Protein AF-A0A7W1TMS0-F1 (afdb_monomer_lite)

Sequence (190 aa):
MLETNDKQYAQTIMRELGETEHNVQGQLYRSIEVLGLEVVQAVLAETRETEANGGLLRKDGERRTLGGVFFALLKTHTTREQYKRIFWPAPRKPAPAASDAPPPQPVAPPPSDQAQQIAGVILEKLKISAKKQVTVAREVERAGIAAALAALRATQKVEQQGGRMDAEGTRIKPLELWRTALDVASKAEA

Secondary structure (DSSP, 8-state):
---HHHHHHHHHHHHHHT---HHHHHHHHHHHHHH-HHHHHHHHHHHHHHHHTT--B-TTSPBPPHHHHHHHHHHHT--HHHHHHHHSPPP-PPPPPSS-PPS----PPPPPHHHHHHHHHHHHHTT--GGGHHHHHHHHHHH-HHHHHHHHHHHHHHHHTT--B-TTSPBPPHHHHHHHHHHHHHHH--

pLDDT: mean 82.56, std 12.45, range [39.59, 94.94]

Radius of gyration: 27.26 Å; chains: 1; bounding box: 55×40×67 Å

Foldseek 3Di:
DDDPVLLVVLVVLCVVLVHPDPLLSQLSSLLCVLVNPVVLVVLLVVLVVCVVVVADADPVRHGDRSSRRSVVSSVVVDDPVSCCSRNPPDPPPPDPDPDDPDDPDPPPPQQDPVLLVLLVVLCVLLVHDPVCSSVSSVLCSVLDVVLLVQLSVVLVVCVVVVADADPVRHGDRSVVSSSVSSVVSSVVVD

Structure (mmCIF, N/CA/C/O backbone):
data_AF-A0A7W1TMS0-F1
#
_entry.id   AF-A0A7W1TMS0-F1
#
loop_
_atom_site.group_PDB
_atom_site.id
_atom_site.type_symbol
_atom_site.label_atom_id
_atom_site.label_alt_id
_atom_site.label_comp_id
_atom_site.label_asym_id
_atom_site.label_entity_id
_atom_site.label_seq_id
_atom_site.pdbx_PDB_ins_code
_atom_site.Cartn_x
_atom_site.Cartn_y
_atom_site.Cartn_z
_atom_site.occupancy
_atom_site.B_iso_or_equiv
_atom_site.auth_seq_id
_atom_site.auth_comp_id
_atom_site.auth_asym_id
_atom_site.auth_atom_id
_atom_site.pdbx_PDB_model_num
ATOM 1 N N . MET A 1 1 ? 4.317 -11.603 15.035 1.00 46.72 1 MET A N 1
ATOM 2 C CA . MET A 1 1 ? 3.139 -12.485 15.178 1.00 46.72 1 MET A CA 1
ATOM 3 C C . MET A 1 1 ? 2.455 -12.058 16.458 1.00 46.72 1 MET A C 1
ATOM 5 O O . MET A 1 1 ? 3.169 -11.929 17.436 1.00 46.72 1 MET A O 1
ATOM 9 N N . LEU A 1 2 ? 1.147 -11.788 16.439 1.00 55.88 2 LEU A N 1
ATOM 10 C CA . LEU A 1 2 ? 0.384 -11.589 17.678 1.00 55.88 2 LEU A CA 1
ATOM 11 C C . LEU A 1 2 ? 0.427 -12.886 18.485 1.00 55.88 2 LEU A C 1
ATOM 13 O O . LEU A 1 2 ? 0.228 -13.961 17.899 1.00 55.88 2 LEU A O 1
ATOM 17 N N . GLU A 1 3 ? 0.693 -12.788 19.780 1.00 69.94 3 GLU A N 1
ATOM 18 C CA . GLU A 1 3 ? 0.683 -13.945 20.666 1.00 69.94 3 GLU A CA 1
ATOM 19 C C . GLU A 1 3 ? -0.744 -14.511 20.740 1.00 69.94 3 GLU A C 1
ATOM 21 O O . GLU A 1 3 ? -1.735 -13.813 20.503 1.00 69.94 3 GLU A O 1
ATOM 26 N N . THR A 1 4 ? -0.887 -15.809 21.017 1.00 67.50 4 THR A N 1
ATOM 27 C CA . THR A 1 4 ? -2.209 -16.465 21.090 1.00 67.50 4 THR A CA 1
ATOM 28 C C . THR A 1 4 ? -3.143 -15.751 22.076 1.00 67.50 4 THR A C 1
ATOM 30 O O . THR A 1 4 ? -4.347 -15.659 21.829 1.00 67.50 4 THR A O 1
ATOM 33 N N . ASN A 1 5 ? -2.568 -15.168 23.130 1.00 77.31 5 ASN A N 1
ATOM 34 C CA . ASN A 1 5 ? -3.273 -14.393 24.143 1.00 77.31 5 ASN A CA 1
ATOM 35 C C . ASN A 1 5 ? -3.871 -13.089 23.574 1.00 77.31 5 ASN A C 1
ATOM 37 O O . ASN A 1 5 ? -5.037 -12.783 23.818 1.00 77.31 5 ASN A O 1
ATOM 41 N N . ASP A 1 6 ? -3.135 -12.375 22.715 1.00 79.12 6 ASP A N 1
ATOM 42 C CA . ASP A 1 6 ? -3.591 -11.126 22.086 1.00 79.12 6 ASP A CA 1
ATOM 43 C C . ASP A 1 6 ? -4.805 -11.349 21.186 1.00 79.12 6 ASP A C 1
ATOM 45 O O . ASP A 1 6 ? -5.724 -10.529 21.126 1.00 79.12 6 ASP A O 1
ATOM 49 N N . LYS A 1 7 ? -4.830 -12.485 20.479 1.00 75.50 7 LYS A N 1
ATOM 50 C CA . LYS A 1 7 ? -5.953 -12.845 19.608 1.00 75.50 7 LYS A CA 1
ATOM 51 C C . LYS A 1 7 ? -7.213 -13.161 20.405 1.00 75.50 7 LYS A C 1
ATOM 53 O O . LYS A 1 7 ? -8.298 -12.741 20.009 1.00 75.50 7 LYS A O 1
ATOM 58 N N . GLN A 1 8 ? -7.076 -13.884 21.516 1.00 79.62 8 GLN A N 1
ATOM 59 C CA . GLN A 1 8 ? -8.197 -14.165 22.415 1.00 79.62 8 GLN A CA 1
ATOM 60 C C . GLN A 1 8 ? -8.724 -12.878 23.058 1.00 79.62 8 GLN A C 1
ATOM 62 O O . GLN A 1 8 ? -9.937 -12.674 23.117 1.00 79.62 8 GLN A O 1
ATOM 67 N N . TYR A 1 9 ? -7.829 -11.970 23.454 1.00 82.56 9 TYR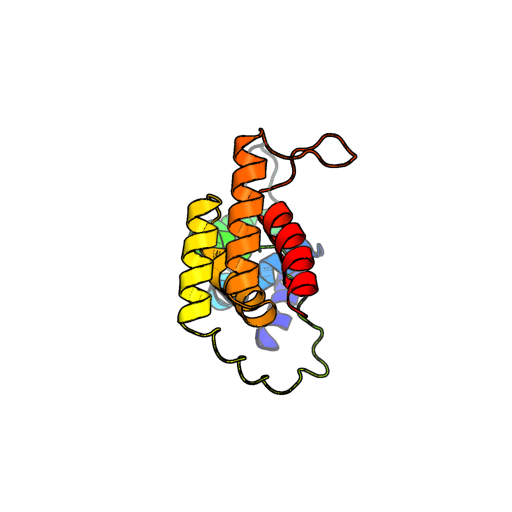 A N 1
ATOM 68 C CA . TYR A 1 9 ? -8.213 -10.658 23.967 1.00 82.56 9 TYR A CA 1
ATOM 69 C C . TYR A 1 9 ? -8.950 -9.823 22.925 1.00 82.56 9 TYR A C 1
ATOM 71 O O . TYR A 1 9 ? -10.029 -9.316 23.220 1.00 82.56 9 TYR A O 1
ATOM 79 N N . ALA A 1 10 ? -8.439 -9.744 21.695 1.00 82.25 10 ALA A N 1
ATOM 80 C CA . ALA A 1 10 ? -9.113 -9.039 20.610 1.00 82.25 10 ALA A CA 1
ATOM 81 C C . ALA A 1 10 ? -10.557 -9.535 20.430 1.00 82.25 10 ALA A C 1
ATOM 83 O O . ALA A 1 10 ? -11.481 -8.731 20.393 1.00 82.25 10 ALA A O 1
ATOM 84 N N . GLN A 1 11 ? -10.782 -10.852 20.410 1.00 83.12 11 GLN A N 1
ATOM 85 C CA . GLN A 1 11 ? -12.130 -11.422 20.296 1.00 83.12 11 GLN A CA 1
ATOM 86 C C . GLN A 1 11 ? -13.052 -11.052 21.467 1.00 83.12 11 GLN A C 1
ATOM 88 O O . GLN A 1 11 ? -14.256 -10.875 21.278 1.00 83.12 11 GLN A O 1
ATOM 93 N N . THR A 1 12 ? -12.515 -10.937 22.681 1.00 85.69 12 THR A N 1
ATOM 94 C CA . THR A 1 12 ? -13.281 -10.483 23.849 1.00 85.69 12 THR A CA 1
ATOM 95 C C . THR A 1 12 ? -13.682 -9.019 23.711 1.00 85.69 12 THR A C 1
ATOM 97 O O . THR A 1 12 ? -14.863 -8.710 23.849 1.00 85.69 12 THR A O 1
ATOM 100 N N . ILE A 1 13 ? -12.742 -8.150 23.334 1.00 85.44 13 ILE A N 1
ATOM 101 C CA . ILE A 1 13 ? -13.009 -6.724 23.102 1.00 85.44 13 ILE A CA 1
ATOM 102 C C . ILE A 1 13 ? -14.067 -6.550 22.007 1.00 85.44 13 ILE A C 1
ATOM 104 O O . ILE A 1 13 ? -14.983 -5.754 22.147 1.00 85.44 13 ILE A O 1
ATOM 108 N N . MET A 1 14 ? -14.006 -7.331 20.931 1.00 85.25 14 MET A N 1
ATOM 109 C CA . MET A 1 14 ? -14.989 -7.232 19.849 1.00 85.25 14 MET A CA 1
ATOM 110 C C . MET A 1 14 ? -16.402 -7.617 20.252 1.00 85.25 14 MET A C 1
ATOM 112 O O . MET A 1 14 ? -17.351 -6.938 19.865 1.00 85.25 14 MET A O 1
ATOM 116 N N . ARG A 1 15 ? -16.538 -8.689 21.039 1.00 85.00 15 ARG A N 1
ATOM 117 C CA . ARG A 1 15 ? -17.835 -9.080 21.599 1.00 85.00 15 ARG A CA 1
ATOM 118 C C . ARG A 1 15 ? -18.402 -7.982 22.483 1.00 85.00 15 ARG A C 1
ATOM 120 O O . ARG A 1 15 ? -19.597 -7.728 22.428 1.00 85.00 15 ARG A O 1
ATOM 127 N N . GLU A 1 16 ? -17.545 -7.324 23.252 1.00 84.38 16 GLU A N 1
ATOM 128 C CA . GLU A 1 16 ? -17.944 -6.220 24.114 1.00 84.38 16 GLU A CA 1
ATOM 129 C C . GLU A 1 16 ? -18.372 -4.980 23.324 1.00 84.38 16 GLU A C 1
ATOM 131 O O . GLU A 1 16 ? -19.406 -4.396 23.626 1.00 84.38 16 GLU A O 1
ATOM 136 N N . LEU A 1 17 ? -17.633 -4.619 22.272 1.00 83.50 17 LEU A N 1
ATOM 137 C CA . LEU A 1 17 ? -17.990 -3.506 21.390 1.00 83.50 17 LEU A CA 1
ATOM 138 C C . LEU A 1 17 ? -19.249 -3.791 20.546 1.00 83.50 17 LEU A C 1
ATOM 140 O O . LEU A 1 17 ? -19.791 -2.864 19.947 1.00 83.50 17 LEU A O 1
ATOM 144 N N . GLY A 1 18 ? -19.712 -5.047 20.492 1.00 80.75 18 GLY A N 1
ATOM 145 C CA . GLY A 1 18 ? -20.824 -5.485 19.643 1.00 80.75 18 GLY A CA 1
ATOM 146 C C . GLY A 1 18 ? -20.478 -5.501 18.151 1.00 80.75 18 GLY A C 1
ATOM 147 O O . GLY A 1 18 ? -21.369 -5.518 17.308 1.00 80.75 18 GLY A O 1
ATOM 148 N N . GLU A 1 19 ? -19.188 -5.478 17.815 1.00 77.12 19 GLU A N 1
ATOM 149 C CA . GLU A 1 19 ? -18.706 -5.304 16.448 1.00 77.12 19 GLU A CA 1
ATOM 150 C C . GLU A 1 19 ? -18.339 -6.661 15.838 1.00 77.12 19 GLU A C 1
ATOM 152 O O . GLU A 1 19 ? -17.402 -7.329 16.279 1.00 77.12 19 GLU A O 1
ATOM 157 N N . THR A 1 20 ? -19.054 -7.073 14.790 1.00 69.38 20 THR A N 1
ATOM 158 C CA . THR A 1 20 ? -18.802 -8.341 14.073 1.00 69.38 20 THR A CA 1
ATOM 159 C C . THR A 1 20 ? -18.215 -8.144 12.677 1.00 69.38 20 THR A C 1
ATOM 161 O O . THR A 1 20 ? -17.806 -9.109 12.032 1.00 69.38 20 THR A O 1
ATOM 164 N N . GLU A 1 21 ? -18.147 -6.900 12.207 1.00 74.25 21 GLU A N 1
ATOM 165 C CA . GLU A 1 21 ? -17.681 -6.548 10.869 1.00 74.25 21 GLU A CA 1
ATOM 166 C C . GLU A 1 21 ? -16.202 -6.922 10.658 1.00 74.25 21 GLU A C 1
ATOM 168 O O . GLU A 1 21 ? -15.316 -6.519 11.419 1.00 74.25 21 GLU A O 1
ATOM 173 N N . HIS A 1 22 ? -15.896 -7.629 9.563 1.00 71.00 22 HIS A N 1
ATOM 174 C CA . HIS A 1 22 ? -14.528 -8.058 9.215 1.00 71.00 22 HIS A CA 1
ATOM 175 C C . HIS A 1 22 ? -13.526 -6.892 9.144 1.00 71.00 22 HIS A C 1
ATOM 177 O O . HIS A 1 22 ? -12.355 -7.020 9.514 1.00 71.00 22 HIS A O 1
ATOM 183 N N . ASN A 1 23 ? -13.982 -5.725 8.687 1.00 71.44 23 ASN A N 1
ATOM 184 C CA . ASN A 1 23 ? -13.146 -4.530 8.606 1.00 71.44 23 ASN A CA 1
ATOM 185 C C . ASN A 1 23 ? -12.753 -4.012 9.996 1.00 71.44 23 ASN A C 1
ATOM 187 O O . ASN A 1 23 ? -11.610 -3.589 10.191 1.00 71.44 23 ASN A O 1
ATOM 191 N N . VAL A 1 24 ? -13.672 -4.096 10.959 1.00 79.69 24 VAL A N 1
ATOM 192 C CA . VAL A 1 24 ? -13.463 -3.688 12.353 1.00 79.69 24 VAL A CA 1
ATOM 193 C C . VAL A 1 24 ? -12.534 -4.671 13.066 1.00 79.69 24 VAL A C 1
ATOM 195 O O . VAL A 1 24 ? -11.603 -4.240 13.748 1.00 79.69 24 VAL A O 1
ATOM 198 N N . GLN A 1 25 ? -12.682 -5.975 12.799 1.00 81.94 25 GLN A N 1
ATOM 199 C CA . GLN A 1 25 ? -11.754 -7.015 13.271 1.00 81.94 25 GLN A CA 1
ATOM 200 C C . GLN A 1 25 ? -10.316 -6.687 12.877 1.00 81.94 25 GLN A C 1
ATOM 202 O O . GLN A 1 25 ? -9.411 -6.633 13.711 1.00 81.94 25 GLN A O 1
ATOM 207 N N . GLY A 1 26 ? -10.106 -6.411 11.588 1.00 83.19 26 GLY A N 1
ATOM 208 C CA . GLY A 1 26 ? -8.790 -6.066 11.071 1.00 83.19 26 GLY A CA 1
ATOM 209 C C . GLY A 1 26 ? -8.210 -4.805 11.713 1.00 83.19 26 GLY A C 1
ATOM 210 O O . GLY A 1 26 ? -7.003 -4.756 11.947 1.00 83.19 26 GLY A O 1
ATOM 211 N N . GLN A 1 27 ? -9.037 -3.792 11.988 1.00 87.31 27 GLN A N 1
ATOM 212 C CA . GLN A 1 27 ? -8.590 -2.574 12.665 1.00 87.31 27 GLN A CA 1
ATOM 213 C C . GLN A 1 27 ? -8.126 -2.877 14.085 1.00 87.31 27 GLN A C 1
ATOM 215 O O . GLN A 1 27 ? -7.007 -2.509 14.414 1.00 87.31 27 GLN A O 1
ATOM 220 N N . LEU A 1 28 ? -8.907 -3.615 14.877 1.00 87.75 28 LEU A N 1
ATOM 221 C CA . LEU A 1 28 ? -8.546 -3.942 16.256 1.00 87.75 28 LEU A CA 1
ATOM 222 C C . LEU A 1 28 ? -7.243 -4.747 16.357 1.00 87.75 28 LEU A C 1
ATOM 224 O O . LEU A 1 28 ? -6.379 -4.408 17.164 1.00 87.75 28 LEU A O 1
ATOM 228 N N . TYR A 1 29 ? -7.053 -5.760 15.507 1.00 87.69 29 TYR A N 1
ATOM 229 C CA . TYR A 1 29 ? -5.792 -6.511 15.483 1.00 87.69 29 TYR A CA 1
ATOM 230 C C . TYR A 1 29 ? -4.593 -5.612 15.171 1.00 87.69 29 TYR A C 1
ATOM 232 O O . TYR A 1 29 ? -3.548 -5.735 15.806 1.00 87.69 29 TYR A O 1
ATOM 240 N N . ARG A 1 30 ? -4.742 -4.680 14.220 1.00 88.75 30 ARG A N 1
ATOM 241 C CA . ARG A 1 30 ? -3.685 -3.710 13.905 1.00 88.75 30 ARG A CA 1
ATOM 242 C C . ARG A 1 30 ? -3.469 -2.719 15.040 1.00 88.75 30 ARG A C 1
ATOM 244 O O . ARG A 1 30 ? -2.333 -2.324 15.260 1.00 88.75 30 ARG A O 1
ATOM 251 N N . SER A 1 31 ? -4.515 -2.336 15.767 1.00 87.69 31 SER A N 1
ATOM 252 C CA . SER A 1 31 ? -4.390 -1.489 16.953 1.00 87.69 31 SER A CA 1
ATOM 253 C C . SER A 1 31 ? -3.526 -2.157 18.016 1.00 87.69 31 SER A C 1
ATOM 255 O O . SER A 1 31 ? -2.595 -1.528 18.502 1.00 87.69 31 SER A O 1
ATOM 257 N N . ILE A 1 32 ? -3.771 -3.439 18.311 1.00 89.38 32 ILE A N 1
ATOM 258 C CA . ILE A 1 32 ? -2.965 -4.207 19.273 1.00 89.38 32 ILE A CA 1
ATOM 259 C C . ILE A 1 32 ? -1.525 -4.360 18.766 1.00 89.38 32 ILE A C 1
ATOM 261 O O . ILE A 1 32 ? -0.587 -4.151 19.523 1.00 89.38 32 ILE A O 1
ATOM 265 N N . GLU A 1 33 ? -1.329 -4.645 17.475 1.00 86.56 33 GLU A N 1
ATOM 266 C CA . GLU A 1 33 ? 0.011 -4.781 16.883 1.00 86.56 33 GLU A CA 1
ATOM 267 C C . GLU A 1 33 ? 0.819 -3.468 16.906 1.00 86.56 33 GLU A C 1
ATOM 269 O O . GLU A 1 33 ? 2.038 -3.490 17.052 1.00 86.56 33 GLU A O 1
ATOM 274 N N . VAL A 1 34 ? 0.159 -2.321 16.718 1.00 87.31 34 VAL A N 1
ATOM 275 C CA . VAL A 1 34 ? 0.821 -1.016 16.554 1.00 87.31 34 VAL A CA 1
ATOM 276 C C . VAL A 1 34 ? 0.972 -0.259 17.873 1.00 87.31 34 VAL A C 1
A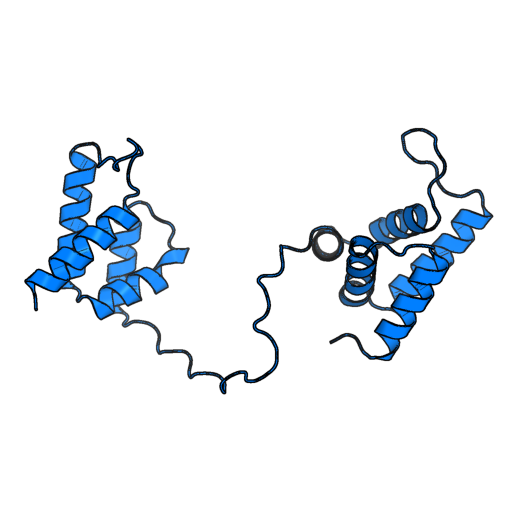TOM 278 O O . VAL A 1 34 ? 1.954 0.464 18.036 1.00 87.31 34 VAL A O 1
ATOM 281 N N . LEU A 1 35 ? -0.002 -0.375 18.777 1.00 86.94 35 LEU A N 1
ATOM 282 C CA . LEU A 1 35 ? -0.048 0.363 20.044 1.00 86.94 35 LEU A CA 1
ATOM 283 C C . LEU A 1 35 ? 0.269 -0.517 21.256 1.00 86.94 35 LEU A C 1
ATOM 285 O O . LEU A 1 35 ? 0.595 0.012 22.313 1.00 86.94 35 LEU A O 1
ATOM 289 N N . GLY A 1 36 ? 0.185 -1.839 21.108 1.00 87.56 36 GLY A N 1
ATOM 290 C CA . GLY A 1 36 ? 0.278 -2.784 22.214 1.00 87.56 36 GLY A CA 1
ATOM 291 C C . GLY A 1 36 ? -1.071 -3.039 22.888 1.00 87.56 36 GLY A C 1
ATOM 292 O O . GLY A 1 36 ? -2.008 -2.238 22.814 1.00 87.56 36 GLY A O 1
ATOM 293 N N . LEU A 1 37 ? -1.168 -4.188 23.557 1.00 86.69 37 LEU A N 1
ATOM 294 C CA . LEU A 1 37 ? -2.385 -4.620 24.243 1.00 86.69 37 LEU A CA 1
ATOM 295 C C . LEU A 1 37 ? -2.756 -3.689 25.408 1.00 86.69 37 LEU A C 1
ATOM 297 O O . LEU A 1 37 ? -3.932 -3.388 25.585 1.00 86.69 37 LEU A O 1
ATOM 301 N N . GLU A 1 38 ? -1.770 -3.197 26.158 1.00 83.62 38 GLU A N 1
ATOM 302 C CA . GLU A 1 38 ? -1.983 -2.331 27.326 1.00 83.62 38 GLU A CA 1
ATOM 303 C C . GLU A 1 38 ? -2.697 -1.027 26.951 1.00 83.62 38 GLU A C 1
ATOM 305 O O . GLU A 1 38 ? -3.691 -0.656 27.574 1.00 83.62 38 GLU A O 1
ATOM 310 N N . VAL A 1 39 ? -2.257 -0.371 25.870 1.00 87.88 39 VAL A N 1
ATOM 311 C CA . VAL A 1 39 ? -2.894 0.855 25.362 1.00 87.88 39 VAL A CA 1
ATOM 312 C C . VAL A 1 39 ? -4.317 0.563 24.897 1.00 87.88 39 VAL A C 1
ATOM 314 O O . VAL A 1 39 ? -5.242 1.309 25.204 1.00 87.88 39 VAL A O 1
ATOM 317 N N . VAL A 1 40 ? -4.522 -0.547 24.186 1.00 89.06 40 VAL A N 1
ATOM 318 C CA . VAL A 1 40 ? -5.852 -0.944 23.709 1.00 89.06 40 VAL A CA 1
ATOM 319 C C . VAL A 1 40 ? -6.810 -1.229 24.874 1.00 89.06 40 VAL A C 1
ATOM 321 O O . VAL A 1 40 ? -7.978 -0.845 24.806 1.00 89.06 40 VAL A O 1
ATOM 324 N N . GLN A 1 41 ? -6.332 -1.847 25.955 1.00 88.19 41 GLN A N 1
ATOM 325 C CA . GLN A 1 41 ? -7.119 -2.069 27.170 1.00 88.19 41 GLN A CA 1
ATOM 326 C C . GLN A 1 41 ? -7.432 -0.762 27.907 1.00 88.19 41 GLN A C 1
ATOM 328 O O . GLN A 1 41 ? -8.570 -0.573 28.337 1.00 88.19 41 GLN A O 1
ATOM 333 N N . ALA A 1 42 ? -6.465 0.153 28.012 1.00 88.62 42 ALA A N 1
ATOM 334 C CA . ALA A 1 42 ? -6.680 1.468 28.613 1.00 88.62 42 ALA A CA 1
ATOM 335 C C . ALA A 1 42 ? -7.755 2.261 27.853 1.00 88.62 42 ALA A C 1
ATOM 337 O O . ALA A 1 42 ? -8.681 2.791 28.463 1.00 88.62 42 ALA A O 1
ATOM 338 N N . VAL A 1 43 ? -7.701 2.251 26.518 1.00 91.88 43 VAL A N 1
ATOM 339 C CA . VAL A 1 43 ? -8.719 2.890 25.670 1.00 91.88 43 VAL A CA 1
ATOM 340 C C . VAL A 1 43 ? -10.088 2.231 25.842 1.00 91.88 43 VAL A C 1
ATOM 342 O O . VAL A 1 43 ? -11.106 2.921 25.834 1.00 91.88 43 VAL A O 1
ATOM 345 N N . LEU A 1 44 ? -10.155 0.909 26.031 1.00 90.06 44 LEU A N 1
ATOM 346 C CA . LEU A 1 44 ? -11.420 0.230 26.320 1.00 90.06 44 LEU A CA 1
ATOM 347 C C . LEU A 1 44 ? -11.995 0.643 27.684 1.00 90.06 44 LEU A C 1
ATOM 349 O O . LEU A 1 44 ? -13.199 0.869 27.791 1.00 90.06 44 LEU A O 1
ATOM 353 N N . ALA A 1 45 ? -11.157 0.791 28.710 1.00 88.50 45 ALA A N 1
ATOM 354 C CA . ALA A 1 45 ? -11.591 1.304 30.008 1.00 88.50 45 ALA A CA 1
ATOM 355 C C . ALA A 1 45 ? -12.124 2.746 29.895 1.00 88.50 45 ALA A C 1
ATOM 357 O O . ALA A 1 45 ? -13.226 3.029 30.365 1.00 88.50 45 ALA A O 1
ATOM 358 N N . GLU A 1 46 ? -11.409 3.619 29.180 1.00 88.88 46 GLU A N 1
ATOM 359 C CA . GLU A 1 46 ? -11.830 5.000 28.889 1.00 88.88 46 GLU A CA 1
ATOM 360 C C . GLU A 1 46 ? -13.147 5.045 28.091 1.00 88.88 46 GLU A C 1
ATOM 362 O O . GLU A 1 46 ? -14.019 5.880 28.334 1.00 88.88 46 GLU A O 1
ATOM 367 N N . THR A 1 47 ? -13.338 4.095 27.171 1.00 88.75 47 THR A N 1
ATOM 368 C CA . THR A 1 47 ? -14.580 3.931 26.399 1.00 88.75 47 THR A CA 1
ATOM 369 C C . THR A 1 47 ? -15.764 3.638 27.319 1.00 88.75 47 THR A C 1
ATOM 371 O O . THR A 1 47 ? -16.812 4.268 27.177 1.00 88.75 47 THR A O 1
ATOM 374 N N . ARG A 1 48 ? -15.606 2.713 28.277 1.00 88.06 48 ARG A N 1
ATOM 375 C CA . ARG A 1 48 ? -16.659 2.368 29.250 1.00 88.06 48 ARG A CA 1
ATOM 376 C C . ARG A 1 48 ? -17.034 3.565 30.118 1.00 88.06 48 ARG A C 1
ATOM 378 O O . ARG A 1 48 ? -18.217 3.813 30.326 1.00 88.06 48 ARG A O 1
ATOM 385 N N . GLU A 1 49 ? -16.038 4.309 30.593 1.00 88.62 49 GLU A N 1
ATOM 386 C CA . GLU A 1 49 ? -16.255 5.514 31.396 1.00 88.62 49 GLU A CA 1
ATOM 387 C C . GLU A 1 49 ? -16.970 6.606 30.587 1.00 88.62 49 GLU A C 1
ATOM 389 O O . GLU A 1 49 ? -17.946 7.196 31.049 1.00 88.62 49 GLU A O 1
ATOM 394 N N . THR A 1 50 ? -16.551 6.823 29.340 1.00 86.69 50 THR A N 1
ATOM 395 C CA . THR A 1 50 ? -17.183 7.793 28.436 1.00 86.69 50 THR A CA 1
ATOM 396 C C . THR A 1 50 ? -18.642 7.436 28.159 1.00 86.69 50 THR A C 1
ATOM 398 O O . THR A 1 50 ? -19.508 8.308 28.193 1.00 86.69 50 THR A O 1
ATOM 401 N N . GLU A 1 51 ? -18.946 6.159 27.919 1.00 86.44 51 GLU A N 1
ATOM 402 C CA . GLU A 1 51 ? -20.325 5.704 27.721 1.00 86.44 51 GLU A CA 1
ATOM 403 C C . GLU A 1 51 ? -21.180 5.835 28.984 1.00 86.44 51 GLU A C 1
ATOM 405 O O . GLU A 1 51 ? -22.324 6.284 28.884 1.00 86.44 51 GLU A O 1
ATOM 410 N N . ALA A 1 52 ? -20.626 5.523 30.162 1.00 86.06 52 ALA A N 1
ATOM 411 C CA . ALA A 1 52 ? -21.304 5.723 31.443 1.00 86.06 52 ALA A CA 1
ATOM 412 C C . ALA A 1 52 ? -21.635 7.205 31.703 1.00 86.06 52 ALA A C 1
ATOM 414 O O . ALA A 1 52 ? -22.685 7.514 32.263 1.00 86.06 52 ALA A O 1
ATOM 415 N N . ASN A 1 53 ? -20.790 8.119 31.220 1.00 84.19 53 ASN A N 1
ATOM 416 C CA . ASN A 1 53 ? -20.981 9.570 31.297 1.00 84.19 53 ASN A CA 1
ATOM 417 C C . ASN A 1 53 ? -21.875 10.149 30.180 1.00 84.19 53 ASN A C 1
ATOM 419 O O . ASN A 1 53 ? -21.894 11.360 29.963 1.00 84.19 53 ASN A O 1
ATOM 423 N N . GLY A 1 54 ? -22.631 9.310 29.465 1.00 79.00 54 GLY A N 1
ATOM 424 C CA . GLY A 1 54 ? -23.584 9.744 28.436 1.00 79.00 54 GLY A CA 1
ATOM 425 C C . GLY A 1 54 ? -23.100 9.570 26.994 1.00 79.00 54 GLY A C 1
ATOM 426 O O . GLY A 1 54 ? -23.889 9.749 26.064 1.00 79.00 54 GLY A O 1
ATOM 427 N N . GLY A 1 55 ? -21.871 9.094 26.782 1.00 81.81 55 GLY A N 1
ATOM 428 C CA . GLY A 1 55 ? -21.304 8.786 25.467 1.00 81.81 55 GLY A CA 1
ATOM 429 C C . GLY A 1 55 ? -20.847 10.013 24.674 1.00 81.81 55 GLY A C 1
ATOM 430 O O . GLY A 1 55 ? -20.862 11.144 25.153 1.00 81.81 55 GLY A O 1
ATOM 431 N N . LEU A 1 56 ? -20.432 9.790 23.425 1.00 80.50 56 LEU A N 1
ATOM 432 C CA . LEU A 1 56 ? -20.033 10.864 22.504 1.00 80.50 56 LEU A CA 1
ATOM 433 C C . LEU A 1 56 ? -21.068 11.067 21.404 1.00 80.50 56 LEU A C 1
ATOM 435 O O . LEU A 1 56 ? -21.572 10.111 20.818 1.00 80.50 56 LEU A O 1
ATOM 439 N N . LEU A 1 57 ? -21.296 12.325 21.041 1.00 82.06 57 LEU A N 1
ATOM 440 C CA . LEU A 1 57 ? -22.096 12.680 19.874 1.00 82.06 57 LEU A CA 1
ATOM 441 C C . LEU A 1 57 ? -21.258 12.603 18.588 1.00 82.06 57 LEU A C 1
ATOM 443 O O . LEU A 1 57 ? -20.048 12.860 18.546 1.00 82.06 57 LEU A O 1
ATOM 447 N N . ARG A 1 58 ? -21.914 12.218 17.501 1.00 77.69 58 ARG A N 1
ATOM 448 C CA . ARG A 1 58 ? -21.432 12.372 16.130 1.00 77.69 58 ARG A CA 1
ATOM 449 C C . ARG A 1 58 ? -21.688 13.812 15.672 1.00 77.69 58 ARG A C 1
ATOM 451 O O . ARG A 1 58 ? -22.407 14.577 16.306 1.00 77.69 58 ARG A O 1
ATOM 458 N N . LYS A 1 59 ? -21.066 14.204 14.555 1.00 75.06 59 LYS A N 1
ATOM 459 C CA . LYS A 1 59 ? -21.210 15.564 13.992 1.00 75.06 59 LYS A CA 1
ATOM 460 C C . LYS A 1 59 ? -22.633 15.874 13.517 1.00 75.06 59 LYS A C 1
ATOM 462 O O . LYS A 1 59 ? -22.987 17.037 13.403 1.00 75.06 59 LYS A O 1
ATOM 467 N N . ASP A 1 60 ? -23.397 14.833 13.214 1.00 75.50 60 ASP A N 1
ATOM 468 C CA . ASP A 1 60 ? -24.808 14.869 12.825 1.00 75.50 60 ASP A CA 1
ATOM 469 C C . ASP A 1 60 ? -25.756 14.990 14.041 1.00 75.50 60 ASP A C 1
ATOM 471 O O . ASP A 1 60 ? -26.961 15.125 13.857 1.00 75.50 60 ASP A O 1
ATOM 475 N N . GLY A 1 61 ? -25.223 14.992 15.271 1.00 75.69 61 GLY A N 1
ATOM 476 C CA . GLY A 1 61 ? -26.002 15.064 16.508 1.00 75.69 61 GLY A CA 1
ATOM 477 C C . GLY A 1 61 ? -26.510 13.711 17.012 1.00 75.69 61 GLY A C 1
ATOM 478 O O . GLY A 1 61 ? -27.140 13.664 18.065 1.00 75.69 61 GLY A O 1
ATOM 479 N N . GLU A 1 62 ? -26.225 12.608 16.317 1.00 77.94 62 GLU A N 1
ATOM 480 C CA . GLU A 1 62 ? -26.600 11.265 16.760 1.00 77.94 62 GLU A CA 1
ATOM 481 C C . GLU A 1 62 ? -25.576 10.705 17.763 1.00 77.94 62 GLU A C 1
ATOM 483 O O . GLU A 1 62 ? -24.383 11.021 17.718 1.00 77.94 62 GLU A O 1
ATOM 488 N N . ARG A 1 63 ? -26.012 9.849 18.692 1.00 78.62 63 ARG A N 1
ATOM 489 C CA . ARG A 1 63 ? -25.107 9.210 19.658 1.00 78.62 63 ARG A CA 1
ATOM 490 C C . ARG A 1 63 ? -24.208 8.196 18.945 1.00 78.62 63 ARG A C 1
ATOM 492 O O . ARG A 1 63 ? -24.656 7.427 18.097 1.00 78.62 63 ARG A O 1
ATOM 499 N N . ARG A 1 64 ? -22.912 8.191 19.266 1.00 81.50 64 ARG A N 1
ATOM 500 C CA . ARG A 1 64 ? -21.985 7.165 18.773 1.00 81.50 64 ARG A CA 1
ATOM 501 C C . ARG A 1 64 ? -22.337 5.811 19.378 1.00 81.50 64 ARG A C 1
ATOM 503 O O . ARG A 1 64 ? -22.766 5.723 20.521 1.00 81.50 64 ARG A O 1
ATOM 510 N N . THR A 1 65 ? -22.100 4.754 18.607 1.00 84.44 65 THR A N 1
ATOM 511 C CA . THR A 1 65 ? -22.069 3.393 19.144 1.00 84.44 65 THR A CA 1
ATOM 512 C C . THR A 1 65 ? -20.845 3.223 20.042 1.00 84.44 65 THR A C 1
ATOM 514 O O . THR A 1 65 ? -19.856 3.943 19.883 1.00 84.44 65 THR A O 1
ATOM 517 N N . LEU A 1 66 ? -20.876 2.232 20.934 1.00 84.06 66 LEU A N 1
ATOM 518 C CA . LEU A 1 66 ? -19.748 1.875 21.800 1.00 84.06 66 LEU A CA 1
ATOM 519 C C . LEU A 1 66 ? -18.448 1.671 20.991 1.00 84.06 66 LEU A C 1
ATOM 521 O O . LEU A 1 66 ? -17.411 2.247 21.320 1.00 84.06 66 LEU A O 1
ATOM 525 N N . GLY A 1 67 ? -18.517 0.964 19.854 1.00 83.50 67 GLY A N 1
ATOM 526 C CA . GLY A 1 67 ? -17.402 0.849 18.906 1.00 83.50 67 GLY A CA 1
ATOM 527 C C . GLY A 1 67 ? -16.974 2.193 18.301 1.00 83.50 67 GLY A C 1
ATOM 528 O O . GLY A 1 67 ? -15.784 2.500 18.202 1.00 83.50 67 GLY A O 1
ATOM 529 N N . GLY A 1 68 ? -17.929 3.056 17.952 1.00 84.12 68 GLY A N 1
ATOM 530 C CA . GLY A 1 68 ? -17.665 4.403 17.447 1.00 84.12 68 GLY A CA 1
ATOM 531 C C . GLY A 1 68 ? -17.001 5.343 18.462 1.00 84.12 68 GLY A C 1
ATOM 532 O O . GLY A 1 68 ? -16.260 6.240 18.040 1.00 84.12 68 GLY A O 1
ATOM 533 N N . VAL A 1 69 ? -17.256 5.154 19.761 1.00 87.12 69 VAL A N 1
ATOM 534 C CA . VAL A 1 69 ? -16.560 5.823 20.875 1.00 87.12 69 VAL A CA 1
ATOM 535 C C . VAL A 1 69 ? -15.148 5.276 21.013 1.00 87.12 69 VAL A C 1
ATOM 537 O O . VAL A 1 69 ? -14.195 6.053 20.960 1.00 87.12 69 VAL A O 1
ATOM 540 N N . PHE A 1 70 ? -15.003 3.952 21.055 1.00 90.06 70 PHE A N 1
ATOM 541 C CA . PHE A 1 70 ? -13.705 3.289 21.147 1.00 90.06 70 PHE A CA 1
ATOM 542 C C . PHE A 1 70 ? -12.746 3.747 20.045 1.00 90.06 70 PHE A C 1
ATOM 544 O O . PHE A 1 70 ? -11.645 4.209 20.325 1.00 90.06 70 PHE A O 1
ATOM 551 N N . PHE A 1 71 ? -13.170 3.727 18.777 1.00 88.94 71 PHE A N 1
ATOM 552 C CA . PHE A 1 71 ? -12.324 4.196 17.676 1.00 88.94 71 PHE A CA 1
ATOM 553 C C . PHE A 1 71 ? -12.159 5.717 17.624 1.00 88.94 71 PHE A C 1
ATOM 555 O O . PHE A 1 71 ? -11.283 6.193 16.904 1.00 88.94 71 PHE A O 1
ATOM 562 N N . ALA A 1 72 ? -12.984 6.504 18.318 1.00 87.81 72 ALA A N 1
ATOM 563 C CA . ALA A 1 72 ? -12.737 7.937 18.468 1.00 87.81 72 ALA A CA 1
ATOM 564 C C . ALA A 1 72 ? -11.599 8.185 19.460 1.00 87.81 72 ALA A C 1
ATOM 566 O O . ALA A 1 72 ? -10.676 8.928 19.136 1.00 87.81 72 ALA A O 1
ATOM 567 N N . LEU A 1 73 ? -11.640 7.508 20.608 1.00 88.75 73 LEU A N 1
ATOM 568 C CA . LEU A 1 73 ? -10.609 7.575 21.641 1.00 88.75 73 LEU A CA 1
ATOM 569 C C . LEU A 1 73 ? -9.299 6.961 21.149 1.00 88.75 73 LEU A C 1
ATOM 571 O O . LEU A 1 73 ? -8.256 7.591 21.214 1.00 88.75 73 LEU A O 1
ATOM 575 N N . LEU A 1 74 ? -9.336 5.802 20.496 1.00 89.88 74 LEU A N 1
ATOM 576 C CA . LEU A 1 74 ? -8.134 5.186 19.934 1.00 89.88 74 LEU A CA 1
ATOM 577 C C . LEU A 1 74 ? -7.366 6.140 18.999 1.00 89.88 74 LEU A C 1
ATOM 579 O O . LEU A 1 74 ? -6.142 6.099 18.937 1.00 89.88 74 LEU A O 1
ATOM 583 N N . LYS A 1 75 ? -8.067 7.030 18.283 1.00 89.12 75 LYS A N 1
ATOM 584 C CA . LYS A 1 75 ? -7.428 8.020 17.405 1.00 89.12 75 LYS A CA 1
ATOM 585 C C . LYS A 1 75 ? -6.655 9.088 18.171 1.00 89.12 75 LYS A C 1
ATOM 587 O O . LYS A 1 75 ? -5.646 9.551 17.644 1.00 89.12 75 LYS A O 1
ATOM 592 N N . THR A 1 76 ? -7.094 9.475 19.369 1.00 87.56 76 THR A N 1
ATOM 593 C CA . THR A 1 76 ? -6.382 10.460 20.201 1.00 87.56 76 THR A CA 1
ATOM 594 C C . THR A 1 76 ? -5.071 9.885 20.739 1.00 87.56 76 THR A C 1
ATOM 596 O O . THR A 1 76 ? -4.089 10.612 20.850 1.00 87.56 76 THR A O 1
ATOM 599 N N . HIS A 1 77 ? -5.020 8.566 20.943 1.00 84.88 77 HIS A N 1
ATOM 600 C CA . HIS A 1 77 ? -3.833 7.814 21.365 1.00 84.88 77 HIS A CA 1
ATOM 601 C C . HIS A 1 77 ? -2.919 7.377 20.202 1.00 84.88 77 HIS A C 1
ATOM 603 O O . HIS A 1 77 ? -1.979 6.611 20.402 1.00 84.88 77 HIS A O 1
ATOM 609 N N . THR A 1 78 ? -3.167 7.845 18.970 1.00 88.88 78 THR A N 1
ATOM 610 C CA . THR A 1 78 ? -2.362 7.478 17.789 1.00 88.88 78 THR A CA 1
ATOM 611 C C . THR A 1 78 ? -1.647 8.670 17.169 1.00 88.88 78 THR A C 1
ATOM 613 O O . THR A 1 78 ? -2.244 9.710 16.893 1.00 88.88 78 THR A O 1
ATOM 616 N N . THR A 1 79 ? -0.373 8.488 16.822 1.00 89.44 79 THR A N 1
ATOM 617 C CA . THR A 1 79 ? 0.324 9.396 15.903 1.00 89.44 79 THR A CA 1
ATOM 618 C C . THR A 1 79 ? -0.207 9.236 14.476 1.00 89.44 79 THR A C 1
ATOM 620 O O . THR A 1 79 ? -0.808 8.223 14.111 1.00 89.44 79 THR A O 1
ATOM 623 N N . ARG A 1 80 ? 0.072 10.213 13.603 1.00 83.19 80 ARG A N 1
ATOM 624 C CA . ARG A 1 80 ? -0.355 10.174 12.192 1.00 83.19 80 ARG A CA 1
ATOM 625 C C . ARG A 1 80 ? 0.148 8.933 11.443 1.00 83.19 80 ARG A C 1
ATOM 627 O O . ARG A 1 80 ? -0.540 8.440 10.547 1.00 83.19 80 ARG A O 1
ATOM 634 N N . GLU A 1 81 ? 1.337 8.438 11.774 1.00 82.62 81 GLU A N 1
ATOM 635 C CA . GLU A 1 81 ? 1.903 7.231 11.161 1.00 82.62 81 GLU A CA 1
ATOM 636 C C . GLU A 1 81 ? 1.207 5.961 11.657 1.00 82.62 81 GLU A C 1
ATOM 638 O O . GLU A 1 81 ? 0.807 5.123 10.845 1.00 82.62 81 GLU A O 1
ATOM 643 N N . GLN A 1 82 ? 0.973 5.851 12.967 1.00 86.88 82 GLN A N 1
ATOM 644 C CA . GLN A 1 82 ? 0.227 4.738 13.565 1.00 86.88 82 GLN A CA 1
ATOM 645 C C . GLN A 1 82 ? -1.216 4.696 13.048 1.00 86.88 82 GLN A C 1
ATOM 647 O O . GLN A 1 82 ? -1.693 3.642 12.629 1.00 86.88 82 GLN A O 1
ATOM 652 N N . TYR A 1 83 ? -1.873 5.856 12.957 1.00 86.31 83 TYR A N 1
ATOM 653 C CA . TYR A 1 83 ? -3.214 5.995 12.392 1.00 86.31 83 TYR A CA 1
ATOM 654 C C . TYR A 1 83 ? -3.305 5.399 10.982 1.00 86.31 83 TYR A C 1
ATOM 656 O O . TYR A 1 83 ? -4.210 4.616 10.690 1.00 86.31 83 TYR A O 1
ATOM 664 N N . LYS A 1 84 ? -2.348 5.724 10.100 1.00 85.44 84 LYS A N 1
ATOM 665 C CA . LYS A 1 84 ? -2.313 5.169 8.738 1.00 85.44 84 LYS A CA 1
ATOM 666 C C . LYS A 1 84 ? -2.164 3.651 8.753 1.00 85.44 84 LYS A C 1
ATOM 668 O O . LYS A 1 84 ? -2.860 2.976 8.003 1.00 85.44 84 LYS A O 1
ATOM 673 N N . ARG A 1 85 ? -1.303 3.109 9.620 1.00 84.50 85 ARG A N 1
ATOM 674 C CA . ARG A 1 85 ? -1.108 1.655 9.743 1.00 84.50 85 ARG A CA 1
ATOM 675 C C . ARG A 1 85 ? -2.372 0.937 10.226 1.00 84.50 85 ARG A C 1
ATOM 677 O O . ARG A 1 85 ? -2.637 -0.168 9.766 1.00 84.50 85 ARG A O 1
ATOM 684 N N . ILE A 1 86 ? -3.163 1.562 11.097 1.00 85.94 86 ILE A N 1
ATOM 685 C CA . ILE A 1 86 ? -4.373 0.966 11.685 1.00 85.94 86 ILE A CA 1
ATOM 686 C C . ILE A 1 86 ? -5.588 1.099 10.751 1.00 85.94 86 ILE A C 1
ATOM 688 O O . ILE A 1 86 ? -6.253 0.100 10.458 1.00 85.94 86 ILE A O 1
ATOM 692 N N . PHE A 1 87 ? -5.872 2.303 10.249 1.00 84.81 87 PHE A N 1
ATOM 693 C CA . PHE A 1 87 ? -7.117 2.615 9.529 1.00 84.81 87 PHE A CA 1
ATOM 694 C C . PHE A 1 87 ? -6.985 2.626 8.005 1.00 84.81 87 PHE A C 1
ATOM 696 O O . PHE A 1 87 ? -7.993 2.510 7.314 1.00 84.81 87 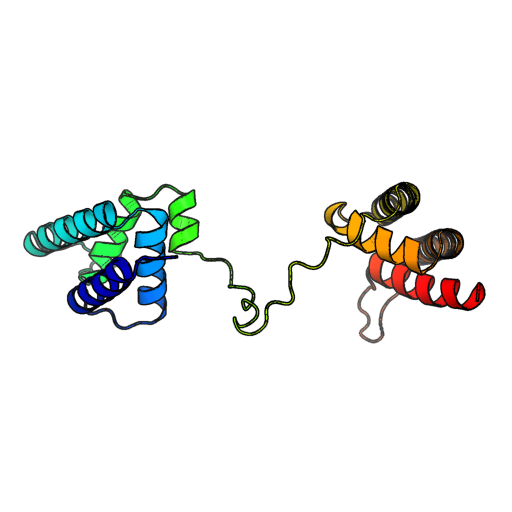PHE A O 1
ATOM 703 N N . TRP A 1 88 ? -5.767 2.747 7.472 1.00 83.50 88 TRP A N 1
ATOM 704 C CA . TRP A 1 88 ? -5.507 2.770 6.031 1.00 83.50 88 TRP A CA 1
ATOM 705 C C . TRP A 1 88 ? -4.439 1.742 5.637 1.00 83.50 88 TRP A C 1
ATOM 707 O O . TRP A 1 88 ? -3.412 2.106 5.050 1.00 83.50 88 TRP A O 1
ATOM 717 N N . PRO A 1 89 ? -4.625 0.450 5.978 1.00 69.00 89 PRO A N 1
ATOM 718 C CA . PRO A 1 89 ? -3.669 -0.560 5.562 1.00 69.00 89 PRO A CA 1
ATOM 719 C C . PRO A 1 89 ? -3.612 -0.564 4.033 1.00 69.00 89 PRO A C 1
ATOM 721 O O . PRO A 1 89 ? -4.642 -0.644 3.361 1.00 69.00 89 PRO A O 1
ATOM 724 N N . ALA A 1 90 ? -2.404 -0.468 3.472 1.00 66.19 90 ALA A N 1
ATOM 725 C CA . ALA A 1 90 ? -2.220 -0.730 2.052 1.00 66.19 90 ALA A CA 1
ATOM 726 C C . ALA A 1 90 ? -2.833 -2.106 1.733 1.00 66.19 90 ALA A C 1
ATOM 728 O O . ALA A 1 90 ? -2.718 -3.011 2.572 1.00 66.19 90 ALA A O 1
ATOM 729 N N . PRO A 1 91 ? -3.486 -2.284 0.568 1.00 58.06 91 PRO A N 1
ATOM 730 C CA . PRO A 1 91 ? -4.017 -3.583 0.187 1.00 58.06 91 PRO A CA 1
ATOM 731 C C . PRO A 1 91 ? -2.897 -4.606 0.342 1.00 58.06 91 PRO A C 1
ATOM 733 O O . PRO A 1 91 ? -1.814 -4.444 -0.231 1.00 58.06 91 PRO A O 1
ATOM 736 N N . ARG A 1 92 ? -3.128 -5.616 1.189 1.00 52.88 92 ARG A N 1
ATOM 737 C CA . ARG A 1 92 ? -2.184 -6.718 1.338 1.00 52.88 92 ARG A CA 1
ATOM 738 C C . ARG A 1 92 ? -2.021 -7.300 -0.060 1.00 52.88 92 ARG A C 1
ATOM 740 O O . ARG A 1 92 ? -2.968 -7.872 -0.594 1.00 52.88 92 ARG A O 1
ATOM 747 N N . LYS A 1 93 ? -0.828 -7.163 -0.654 1.00 47.94 93 LYS A N 1
ATOM 748 C CA . LYS A 1 93 ? -0.417 -8.128 -1.676 1.00 47.94 93 LYS A CA 1
ATOM 749 C C . LYS A 1 93 ? -0.673 -9.496 -1.044 1.00 47.94 93 LYS A C 1
ATOM 751 O O . LYS A 1 93 ? -0.250 -9.662 0.105 1.00 47.94 93 LYS A O 1
ATOM 756 N N . PRO A 1 94 ? -1.406 -10.409 -1.704 1.00 39.59 94 PRO A N 1
ATOM 757 C CA . PRO A 1 94 ? -1.630 -11.730 -1.148 1.00 39.59 94 PRO A CA 1
ATOM 758 C C . PRO A 1 94 ? -0.266 -12.276 -0.739 1.00 39.59 94 PRO A C 1
ATOM 760 O O . PRO A 1 94 ? 0.657 -12.343 -1.554 1.00 39.59 94 PRO A O 1
ATOM 763 N N . ALA A 1 95 ? -0.113 -12.529 0.560 1.00 46.03 95 ALA A N 1
ATOM 764 C CA . ALA A 1 95 ? 1.053 -13.232 1.043 1.00 46.03 95 ALA A CA 1
ATOM 765 C C . ALA A 1 95 ? 1.029 -14.593 0.336 1.00 46.03 95 ALA A C 1
ATOM 767 O O . ALA A 1 95 ? -0.043 -15.210 0.308 1.00 46.03 95 ALA A O 1
ATOM 768 N N . PRO A 1 96 ? 2.134 -15.046 -0.280 1.00 44.03 96 PRO A N 1
ATOM 769 C CA . PRO A 1 96 ? 2.194 -16.415 -0.763 1.00 44.03 96 PRO A CA 1
ATOM 770 C C . PRO A 1 96 ? 1.814 -17.323 0.410 1.00 44.03 96 PRO A C 1
ATOM 772 O O . PRO A 1 96 ? 2.313 -17.143 1.525 1.00 44.03 96 PRO A O 1
ATOM 775 N N . ALA A 1 97 ? 0.828 -18.190 0.179 1.00 48.50 97 ALA A N 1
ATOM 776 C CA . ALA A 1 97 ? 0.294 -19.087 1.188 1.00 48.50 97 ALA A CA 1
ATOM 777 C C . ALA A 1 97 ? 1.450 -19.830 1.868 1.00 48.50 97 ALA A C 1
ATOM 779 O O . ALA A 1 97 ? 2.330 -20.368 1.201 1.00 48.50 97 ALA A O 1
ATOM 780 N N . ALA A 1 98 ? 1.463 -19.828 3.198 1.00 57.69 98 ALA A N 1
ATOM 781 C CA . ALA A 1 98 ? 2.430 -20.587 3.969 1.00 57.69 98 ALA A CA 1
ATOM 782 C C . ALA A 1 98 ? 2.101 -22.086 3.874 1.00 57.69 98 ALA A C 1
ATOM 784 O O . ALA A 1 98 ? 1.361 -22.630 4.689 1.00 57.69 98 ALA A O 1
ATOM 785 N N . SER A 1 99 ? 2.632 -22.735 2.846 1.00 50.34 99 SER A N 1
ATOM 786 C CA . SER A 1 99 ? 3.107 -24.122 2.833 1.00 50.34 99 SER A CA 1
ATOM 787 C C . SER A 1 99 ? 4.022 -24.235 1.616 1.00 50.34 99 SER A C 1
ATOM 789 O O . SER A 1 99 ? 3.620 -23.860 0.520 1.00 50.34 99 SER A O 1
ATOM 791 N N . ASP A 1 100 ? 5.270 -24.634 1.857 1.00 47.03 100 ASP A N 1
ATOM 792 C CA . ASP A 1 100 ? 6.412 -24.549 0.936 1.00 47.03 100 ASP A CA 1
ATOM 793 C C . ASP A 1 100 ? 6.843 -23.124 0.561 1.00 47.03 100 ASP A C 1
ATOM 795 O O . ASP A 1 100 ? 6.771 -22.680 -0.585 1.00 47.03 100 ASP A O 1
ATOM 799 N N . ALA A 1 101 ? 7.398 -22.401 1.538 1.00 43.47 101 ALA A N 1
ATOM 800 C CA . ALA A 1 101 ? 8.431 -21.442 1.175 1.00 43.47 101 ALA A CA 1
ATOM 801 C C . ALA A 1 101 ? 9.625 -22.258 0.642 1.00 43.47 101 ALA A C 1
ATOM 803 O O . ALA A 1 101 ? 10.198 -23.021 1.427 1.00 43.47 101 ALA A O 1
ATOM 804 N N . PRO A 1 102 ? 10.031 -22.132 -0.639 1.00 53.31 102 PRO A N 1
ATOM 805 C CA . PRO A 1 102 ? 11.341 -22.623 -1.032 1.00 53.31 102 PRO A CA 1
ATOM 806 C C . PRO A 1 102 ? 12.377 -21.983 -0.092 1.00 53.31 102 PRO A C 1
ATOM 808 O O . PRO A 1 102 ? 12.181 -20.826 0.313 1.00 53.31 102 PRO A O 1
ATOM 811 N N . PRO A 1 103 ? 13.450 -22.706 0.290 1.00 54.28 103 PRO A N 1
ATOM 812 C CA . PRO A 1 103 ? 14.528 -22.139 1.100 1.00 54.28 103 PRO A CA 1
ATOM 813 C C . PRO A 1 103 ? 14.935 -20.787 0.505 1.00 54.28 103 PRO A C 1
ATOM 815 O O . PRO A 1 103 ? 14.814 -20.643 -0.716 1.00 54.28 103 PRO A O 1
ATOM 818 N N . PRO A 1 104 ? 15.358 -19.798 1.324 1.00 53.53 104 PRO A N 1
ATOM 819 C CA . PRO A 1 104 ? 15.690 -18.460 0.848 1.00 53.53 104 PRO A CA 1
ATOM 820 C C . PRO A 1 104 ? 16.560 -18.606 -0.391 1.00 53.53 104 PRO A C 1
ATOM 822 O O . PRO A 1 104 ? 17.709 -19.039 -0.299 1.00 53.53 104 PRO A O 1
ATOM 825 N N . GLN A 1 105 ? 15.966 -18.349 -1.561 1.00 52.66 105 GLN A N 1
ATOM 826 C CA . GLN A 1 105 ? 16.709 -18.455 -2.799 1.00 52.66 105 GLN A CA 1
ATOM 827 C C . GLN A 1 105 ? 17.865 -17.473 -2.632 1.00 52.66 105 GLN A C 1
ATOM 829 O O . GLN A 1 105 ? 17.608 -16.345 -2.183 1.00 52.66 105 GLN A O 1
ATOM 834 N N . PRO A 1 106 ? 19.115 -17.880 -2.912 1.00 56.81 106 PRO A N 1
ATOM 835 C CA . PRO A 1 106 ? 20.231 -16.954 -2.926 1.00 56.81 106 PRO A CA 1
ATOM 836 C C . PRO A 1 106 ? 19.766 -15.742 -3.717 1.00 56.81 106 PRO A C 1
ATOM 838 O O . PRO A 1 106 ? 19.299 -15.900 -4.848 1.00 56.81 106 PRO A O 1
ATOM 841 N N . VAL A 1 107 ? 19.762 -14.564 -3.088 1.00 60.53 107 VAL A N 1
ATOM 842 C CA . VAL A 1 107 ? 19.426 -13.321 -3.779 1.00 60.53 107 VAL A CA 1
ATOM 843 C C . VAL A 1 107 ? 20.261 -13.319 -5.050 1.00 60.53 107 VAL A C 1
ATOM 845 O O . VAL A 1 107 ? 21.488 -13.328 -4.965 1.00 60.53 107 VAL A O 1
ATOM 848 N N . ALA A 1 108 ? 19.609 -13.457 -6.212 1.00 65.31 108 ALA A N 1
ATOM 849 C CA . ALA A 1 108 ? 20.330 -13.541 -7.474 1.00 65.31 108 ALA A CA 1
ATOM 850 C C . ALA A 1 108 ? 21.319 -12.371 -7.506 1.00 65.31 108 ALA A C 1
ATOM 852 O O . ALA A 1 108 ? 20.911 -11.263 -7.116 1.00 65.31 108 ALA A O 1
ATOM 853 N N . PRO A 1 109 ? 22.592 -12.612 -7.877 1.00 71.50 109 PRO A N 1
ATOM 854 C CA . PRO A 1 109 ? 23.608 -11.578 -7.822 1.00 71.50 109 PRO A CA 1
ATOM 855 C C . PRO A 1 109 ? 23.083 -10.326 -8.530 1.00 71.50 109 PRO A C 1
ATOM 857 O O . PRO A 1 109 ? 22.323 -10.436 -9.505 1.00 71.50 109 PRO A O 1
ATOM 860 N N . PRO A 1 110 ? 23.389 -9.131 -7.999 1.00 77.19 110 PRO A N 1
ATOM 861 C CA . PRO A 1 110 ? 22.986 -7.905 -8.662 1.00 77.19 110 PRO A CA 1
ATOM 862 C C . PRO A 1 110 ? 23.475 -7.947 -10.118 1.00 77.19 110 PRO A C 1
ATOM 864 O O . PRO A 1 110 ? 24.557 -8.487 -10.364 1.00 77.19 110 PRO A O 1
ATOM 867 N N . PRO A 1 111 ? 22.700 -7.403 -11.078 1.00 85.50 111 PRO A N 1
ATOM 868 C CA . PRO A 1 111 ? 23.156 -7.295 -12.459 1.00 85.50 111 PRO A CA 1
ATOM 869 C C . PRO A 1 111 ? 24.530 -6.639 -12.499 1.00 85.50 111 PRO A C 1
ATOM 871 O O . PRO A 1 111 ? 24.801 -5.771 -11.662 1.00 85.50 111 PRO A O 1
ATOM 874 N N . SER A 1 112 ? 25.361 -7.027 -13.460 1.00 88.06 112 SER A N 1
ATOM 875 C CA . SER A 1 112 ? 26.710 -6.475 -13.615 1.00 88.06 112 SER A CA 1
ATOM 876 C C . SER A 1 112 ? 26.708 -4.942 -13.572 1.00 88.06 112 SER A C 1
ATOM 878 O O . SER A 1 112 ? 25.766 -4.297 -14.047 1.00 88.06 112 SER A O 1
ATOM 880 N N . ASP A 1 113 ? 27.776 -4.337 -13.044 1.00 89.69 113 ASP A N 1
ATOM 881 C CA . ASP A 1 113 ? 27.901 -2.872 -12.972 1.00 89.69 113 ASP A CA 1
ATOM 882 C C . ASP A 1 113 ? 27.682 -2.222 -14.343 1.00 89.69 113 ASP A C 1
ATOM 884 O O . ASP A 1 113 ? 27.012 -1.196 -14.465 1.00 89.69 113 ASP A O 1
ATOM 888 N N . GLN A 1 114 ? 28.166 -2.879 -15.399 1.00 87.81 114 GLN A N 1
ATOM 889 C CA . GLN A 1 114 ? 27.974 -2.440 -16.773 1.00 87.81 114 GLN A CA 1
ATOM 890 C C . GLN A 1 114 ? 26.490 -2.452 -17.178 1.00 87.81 114 GLN A C 1
ATOM 892 O O . GLN A 1 114 ? 25.997 -1.467 -17.728 1.00 87.81 114 GLN A O 1
ATOM 897 N N . ALA A 1 115 ? 25.735 -3.507 -16.858 1.00 90.12 115 ALA A N 1
ATOM 898 C CA . ALA A 1 115 ? 24.295 -3.548 -17.115 1.00 90.12 115 ALA A CA 1
ATOM 899 C C . ALA A 1 115 ? 23.530 -2.486 -16.304 1.00 90.12 115 ALA A C 1
ATOM 901 O O . ALA A 1 115 ? 22.600 -1.861 -16.821 1.00 90.12 115 ALA A O 1
ATOM 902 N N . GLN A 1 116 ? 23.941 -2.220 -15.059 1.00 89.88 116 GLN A N 1
ATOM 903 C CA . GLN A 1 116 ? 23.347 -1.173 -14.223 1.00 89.88 116 GLN A CA 1
ATOM 904 C C . GLN A 1 116 ? 23.608 0.238 -14.759 1.00 89.88 116 GLN A C 1
ATOM 906 O O . GLN A 1 116 ? 22.703 1.079 -14.720 1.00 89.88 116 GLN A O 1
ATOM 911 N N . GLN A 1 117 ? 24.812 0.497 -15.275 1.00 90.69 117 GLN A N 1
ATOM 912 C CA . GLN A 1 117 ? 25.176 1.763 -15.913 1.00 90.69 117 GLN A CA 1
ATOM 913 C C . GLN A 1 117 ? 24.360 1.994 -17.189 1.00 90.69 117 GLN A C 1
ATOM 915 O O . GLN A 1 117 ? 23.741 3.048 -17.345 1.00 90.69 117 GLN A O 1
ATOM 920 N N . ILE A 1 118 ? 24.287 0.992 -18.072 1.00 94.00 118 ILE A N 1
ATOM 921 C CA . ILE A 1 118 ? 23.508 1.078 -19.316 1.00 94.00 118 ILE A CA 1
ATOM 922 C C . ILE A 1 118 ? 22.016 1.266 -19.020 1.00 94.00 118 ILE A C 1
ATOM 924 O O . ILE A 1 118 ? 21.366 2.107 -19.643 1.00 94.00 118 ILE A O 1
ATOM 928 N N . ALA A 1 119 ? 21.476 0.569 -18.017 1.00 92.62 119 ALA A N 1
ATOM 929 C CA . ALA A 1 119 ? 20.106 0.783 -17.558 1.00 92.62 119 ALA A CA 1
ATOM 930 C C . ALA A 1 119 ? 19.864 2.219 -17.070 1.00 92.62 119 ALA A C 1
ATOM 932 O O . ALA A 1 119 ? 18.825 2.800 -17.384 1.00 92.62 119 ALA A O 1
ATOM 933 N N . GLY A 1 120 ? 20.822 2.812 -16.350 1.00 92.00 120 GLY A N 1
ATOM 934 C CA . GLY A 1 120 ? 20.769 4.217 -15.944 1.00 92.00 120 GLY A CA 1
ATOM 935 C C . GLY A 1 120 ? 20.647 5.163 -17.143 1.00 92.00 120 GLY A C 1
ATOM 936 O O . GLY A 1 120 ? 19.753 6.010 -17.169 1.00 92.00 120 GLY A O 1
ATOM 937 N N . VAL A 1 121 ? 21.469 4.955 -18.178 1.00 94.69 121 VAL A N 1
ATOM 938 C CA . VAL A 1 121 ? 21.421 5.744 -19.423 1.00 94.69 121 VAL A CA 1
ATOM 939 C C . VAL A 1 121 ? 20.075 5.589 -20.131 1.00 94.69 121 VAL A C 1
ATOM 941 O O . VAL A 1 121 ? 19.476 6.583 -20.538 1.00 94.69 121 VAL A O 1
ATOM 944 N N . ILE A 1 122 ? 19.565 4.362 -20.261 1.00 92.75 122 ILE A N 1
ATOM 945 C CA . ILE A 1 122 ? 18.267 4.098 -20.900 1.00 92.75 122 ILE A CA 1
ATOM 946 C C . ILE A 1 122 ? 17.146 4.831 -20.156 1.00 92.75 122 ILE A C 1
ATOM 948 O O . ILE A 1 122 ? 16.340 5.525 -20.777 1.00 92.75 122 ILE A O 1
ATOM 952 N N . LEU A 1 123 ? 17.102 4.720 -18.827 1.00 93.69 123 LEU A N 1
ATOM 953 C CA . LEU A 1 123 ? 16.067 5.362 -18.018 1.00 93.69 123 LEU A CA 1
ATOM 954 C C . LEU A 1 123 ? 16.131 6.889 -18.101 1.00 93.69 123 LEU A C 1
ATOM 956 O O . LEU A 1 123 ? 15.086 7.520 -18.256 1.00 93.69 123 LEU A O 1
ATOM 960 N N . GLU A 1 124 ? 17.330 7.476 -18.066 1.00 93.62 124 GLU A N 1
ATOM 961 C CA . GLU A 1 124 ? 17.524 8.916 -18.255 1.00 93.62 124 GLU A CA 1
ATOM 962 C C . GLU A 1 124 ? 16.996 9.367 -19.624 1.00 93.62 124 GLU A C 1
ATOM 964 O O . GLU A 1 124 ? 16.154 10.265 -19.710 1.00 93.62 124 GLU A O 1
ATOM 969 N N . LYS A 1 125 ? 17.440 8.713 -20.705 1.00 91.94 125 LYS A N 1
ATOM 970 C CA . LYS A 1 125 ? 17.088 9.101 -22.078 1.00 91.94 125 LYS A CA 1
ATOM 971 C C . LYS A 1 125 ? 15.607 8.928 -22.389 1.00 91.94 125 LYS A C 1
ATOM 973 O O . LYS A 1 125 ? 15.065 9.700 -23.178 1.00 91.94 125 LYS A O 1
ATOM 978 N N . LEU A 1 126 ? 14.952 7.958 -21.760 1.00 91.62 126 LEU A N 1
ATOM 979 C CA . LEU A 1 126 ? 13.516 7.723 -21.905 1.00 91.62 126 LEU A CA 1
ATOM 980 C C . LEU A 1 126 ? 12.671 8.477 -20.861 1.00 91.62 126 LEU A C 1
ATOM 982 O O . LEU A 1 126 ? 11.448 8.345 -20.870 1.00 91.62 126 LEU A O 1
ATOM 986 N N . LYS A 1 127 ? 13.297 9.273 -19.978 1.00 92.12 127 LYS A N 1
ATOM 987 C CA . LYS A 1 127 ? 12.645 10.032 -18.893 1.00 92.12 127 LYS A CA 1
ATOM 988 C C . LYS A 1 127 ? 11.810 9.145 -17.956 1.00 92.12 127 LYS A C 1
ATOM 990 O O . LYS A 1 127 ? 10.698 9.494 -17.558 1.00 92.12 127 LYS A O 1
ATOM 995 N N . ILE A 1 128 ? 12.342 7.976 -17.603 1.00 89.50 128 ILE A N 1
ATOM 996 C CA . ILE A 1 128 ? 11.699 6.978 -16.742 1.00 89.50 128 ILE A CA 1
ATOM 997 C C . ILE A 1 128 ? 12.335 7.012 -15.346 1.00 89.50 128 ILE A C 1
ATOM 999 O O . ILE A 1 128 ? 13.527 7.243 -15.185 1.00 89.50 128 ILE A O 1
ATOM 1003 N N . SER A 1 129 ? 11.536 6.740 -14.311 1.00 89.25 129 SER A N 1
ATOM 1004 C CA . SER A 1 129 ? 12.015 6.673 -12.926 1.00 89.25 129 SER A CA 1
ATOM 1005 C C . SER A 1 129 ? 13.148 5.654 -12.720 1.00 89.25 129 SER A C 1
ATOM 1007 O O . SER A 1 129 ? 13.004 4.477 -13.062 1.00 89.25 129 SER A O 1
ATOM 1009 N N . ALA A 1 130 ? 14.201 6.084 -12.016 1.00 87.88 130 ALA A N 1
ATOM 1010 C CA . ALA A 1 130 ? 15.333 5.257 -11.584 1.00 87.88 130 ALA A CA 1
ATOM 1011 C C . ALA A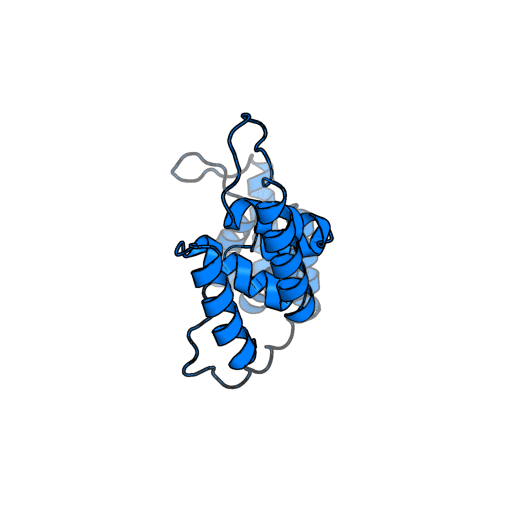 1 130 ? 14.935 4.034 -10.733 1.00 87.88 130 ALA A C 1
ATOM 1013 O O . ALA A 1 130 ? 15.666 3.051 -10.677 1.00 87.88 130 ALA A O 1
ATOM 1014 N N . LYS A 1 131 ? 13.731 4.016 -10.137 1.00 89.06 131 LYS A N 1
ATOM 1015 C CA . LYS A 1 131 ? 13.207 2.845 -9.403 1.00 89.06 131 LYS A CA 1
ATOM 1016 C C . LYS A 1 131 ? 13.126 1.574 -10.260 1.00 89.06 131 LYS A C 1
ATOM 1018 O O . LYS A 1 131 ? 13.013 0.483 -9.713 1.00 89.06 131 LYS A O 1
ATOM 1023 N N . LYS A 1 132 ? 13.162 1.704 -11.592 1.00 89.81 132 LYS A N 1
ATOM 1024 C CA . LYS A 1 132 ? 13.148 0.581 -12.540 1.00 89.81 132 LYS A CA 1
ATOM 1025 C C . LYS A 1 132 ? 14.544 0.093 -12.953 1.00 89.81 132 LYS A C 1
ATOM 1027 O O . LYS A 1 132 ? 14.625 -0.841 -13.744 1.00 89.81 132 LYS A O 1
ATOM 1032 N N . GLN A 1 133 ? 15.624 0.685 -12.435 1.00 89.38 133 GLN A N 1
ATOM 1033 C CA . GLN A 1 133 ? 16.995 0.430 -12.898 1.00 89.38 133 GLN A CA 1
ATOM 1034 C C . GLN A 1 133 ? 17.396 -1.038 -12.797 1.00 89.38 133 GLN A C 1
ATOM 1036 O O . GLN A 1 133 ? 17.898 -1.585 -13.769 1.00 89.38 133 GLN A O 1
ATOM 1041 N N . VAL A 1 134 ? 17.097 -1.707 -11.682 1.00 89.25 134 VAL A N 1
ATOM 1042 C CA . VAL A 1 134 ? 17.427 -3.133 -11.511 1.00 89.25 134 VAL A CA 1
ATOM 1043 C C . VAL A 1 134 ? 16.675 -4.012 -12.516 1.00 89.25 134 VAL A C 1
ATOM 1045 O O . VAL A 1 134 ? 17.244 -4.958 -13.052 1.00 89.25 134 VAL A O 1
ATOM 1048 N N . THR A 1 135 ? 15.407 -3.704 -12.808 1.00 91.88 135 THR A N 1
ATOM 1049 C CA . THR A 1 135 ? 14.619 -4.456 -13.797 1.00 91.88 135 THR A CA 1
ATOM 1050 C C . THR A 1 135 ? 15.187 -4.279 -15.200 1.00 91.88 135 THR A C 1
ATOM 1052 O O . THR A 1 135 ? 15.401 -5.270 -15.890 1.00 91.88 135 THR A O 1
ATOM 1055 N N . VAL A 1 136 ? 15.482 -3.038 -15.592 1.00 92.00 136 VAL A N 1
ATOM 1056 C CA . VAL A 1 136 ? 16.054 -2.739 -16.910 1.00 92.00 136 VAL A CA 1
ATOM 1057 C C . VAL A 1 136 ? 17.457 -3.329 -17.039 1.00 92.00 136 VAL A C 1
ATOM 1059 O O . VAL A 1 136 ? 17.772 -3.906 -18.069 1.00 92.00 136 VAL A O 1
ATOM 1062 N N . ALA A 1 137 ? 18.279 -3.285 -15.989 1.00 91.81 137 ALA A N 1
ATOM 1063 C CA . ALA A 1 137 ? 19.616 -3.879 -16.000 1.00 91.81 137 ALA A CA 1
ATOM 1064 C C . ALA A 1 137 ? 19.572 -5.392 -16.257 1.00 91.81 137 ALA A C 1
ATOM 1066 O O . ALA A 1 137 ? 20.368 -5.903 -17.034 1.00 91.81 137 ALA A O 1
ATOM 1067 N N . ARG A 1 138 ? 18.591 -6.105 -15.692 1.00 92.44 138 ARG A N 1
ATOM 1068 C CA . ARG A 1 138 ? 18.381 -7.532 -15.993 1.00 92.44 138 ARG A CA 1
ATOM 1069 C C . ARG A 1 138 ? 17.954 -7.772 -17.440 1.00 92.44 138 ARG A C 1
ATOM 1071 O O . ARG A 1 138 ? 18.386 -8.744 -18.049 1.00 92.44 138 ARG A O 1
ATOM 1078 N N . GLU A 1 139 ? 17.108 -6.901 -17.990 1.00 92.31 139 GLU A N 1
ATOM 1079 C CA . GLU A 1 139 ? 16.705 -6.968 -19.401 1.00 92.31 139 GLU A CA 1
ATOM 1080 C C . GLU A 1 139 ? 17.912 -6.739 -20.328 1.00 92.31 139 GLU A C 1
ATOM 1082 O O . GLU A 1 139 ? 18.067 -7.470 -21.303 1.00 92.31 139 GLU A O 1
ATOM 1087 N N . VAL A 1 140 ? 18.799 -5.798 -19.979 1.00 92.62 140 VAL A N 1
ATOM 1088 C CA . VAL A 1 140 ? 20.065 -5.532 -20.685 1.00 92.62 140 VAL A CA 1
ATOM 1089 C C . VAL A 1 140 ? 21.016 -6.724 -20.598 1.00 92.62 140 VAL A C 1
ATOM 1091 O O . VAL A 1 140 ? 21.569 -7.130 -21.612 1.00 92.62 140 VAL A O 1
ATOM 1094 N N . GLU A 1 141 ? 21.204 -7.303 -19.413 1.00 91.81 141 GLU A N 1
ATOM 1095 C CA . GLU A 1 141 ? 22.122 -8.431 -19.217 1.00 91.81 141 GLU A CA 1
ATOM 1096 C C . GLU A 1 141 ? 21.671 -9.675 -19.989 1.00 91.81 141 GLU A C 1
ATOM 1098 O O . GLU A 1 141 ? 22.488 -10.355 -20.601 1.00 91.81 141 GLU A O 1
ATOM 1103 N N . ARG A 1 142 ? 20.357 -9.926 -20.037 1.00 90.62 142 ARG A N 1
ATOM 1104 C CA . ARG A 1 142 ? 19.784 -11.041 -20.799 1.00 90.62 142 ARG A CA 1
ATOM 1105 C C . ARG A 1 142 ? 19.881 -10.840 -22.312 1.00 90.62 142 ARG A C 1
ATOM 1107 O O . ARG A 1 142 ? 20.105 -11.805 -23.030 1.00 90.62 142 ARG A O 1
ATOM 1114 N N . ALA A 1 143 ? 19.620 -9.626 -22.792 1.00 88.94 143 ALA A N 1
ATOM 1115 C CA . ALA A 1 143 ? 19.562 -9.332 -24.225 1.00 88.94 143 ALA A CA 1
ATOM 1116 C C . ALA A 1 143 ? 20.930 -8.987 -24.832 1.00 88.94 143 ALA A C 1
ATOM 1118 O O . ALA A 1 143 ? 21.083 -9.041 -26.046 1.00 88.94 143 ALA A O 1
ATOM 1119 N N . GLY A 1 144 ? 21.901 -8.611 -24.002 1.00 91.31 144 GLY A N 1
ATOM 1120 C CA . GLY A 1 144 ? 23.172 -8.059 -24.442 1.00 91.31 144 GLY A CA 1
ATOM 1121 C C . GLY A 1 144 ? 23.146 -6.532 -24.544 1.00 91.31 144 GLY A C 1
ATOM 1122 O O . GLY A 1 144 ? 22.133 -5.883 -24.824 1.00 91.31 144 GLY A O 1
ATOM 1123 N N . ILE A 1 145 ? 24.313 -5.933 -24.311 1.00 91.75 145 ILE A N 1
ATOM 1124 C CA . ILE A 1 145 ? 24.484 -4.474 -24.286 1.00 91.75 145 ILE A CA 1
ATOM 1125 C C . ILE A 1 145 ? 24.298 -3.863 -25.679 1.00 91.75 145 ILE A C 1
ATOM 1127 O O . ILE A 1 145 ? 23.717 -2.782 -25.801 1.00 91.75 145 ILE A O 1
ATOM 1131 N N . ALA A 1 146 ? 24.769 -4.545 -26.726 1.00 90.25 146 ALA A N 1
ATOM 1132 C CA . ALA A 1 146 ? 24.640 -4.086 -28.105 1.00 90.25 146 ALA A CA 1
ATOM 1133 C C . ALA A 1 146 ? 23.160 -3.980 -28.511 1.00 90.25 146 ALA A C 1
ATOM 1135 O O . ALA A 1 146 ? 22.706 -2.882 -28.853 1.00 90.25 146 ALA A O 1
ATOM 1136 N N . ALA A 1 147 ? 22.386 -5.053 -28.323 1.00 91.31 147 ALA A N 1
ATOM 1137 C CA . ALA A 1 147 ? 20.934 -5.053 -28.479 1.00 91.31 147 ALA A CA 1
ATOM 1138 C C . ALA A 1 147 ? 20.235 -3.957 -27.654 1.00 91.31 147 ALA A C 1
ATOM 1140 O O . ALA A 1 147 ? 19.379 -3.238 -28.175 1.00 91.31 147 ALA A O 1
ATOM 1141 N N . ALA A 1 148 ? 20.619 -3.761 -26.388 1.00 91.94 148 ALA A N 1
ATOM 1142 C CA . ALA A 1 148 ? 20.030 -2.735 -25.524 1.00 91.94 148 ALA A CA 1
ATOM 1143 C C . ALA A 1 148 ? 20.236 -1.301 -26.029 1.00 91.94 148 ALA A C 1
ATOM 1145 O O . ALA A 1 148 ? 19.304 -0.484 -26.015 1.00 91.94 148 ALA A O 1
ATOM 1146 N N . LEU A 1 149 ? 21.443 -0.992 -26.503 1.00 92.81 149 LEU A N 1
ATOM 1147 C CA . LEU A 1 149 ? 21.770 0.307 -27.086 1.00 92.81 149 LEU A CA 1
ATOM 1148 C C . LEU A 1 149 ? 21.115 0.496 -28.460 1.00 92.81 149 LEU A C 1
ATOM 1150 O O . LEU A 1 149 ? 20.639 1.593 -28.763 1.00 92.81 149 LEU A O 1
ATOM 1154 N N . ALA A 1 150 ? 21.041 -0.558 -29.277 1.00 91.69 150 ALA A N 1
ATOM 1155 C CA . ALA A 1 150 ? 20.322 -0.537 -30.548 1.00 91.69 150 ALA A CA 1
ATOM 1156 C C . ALA A 1 150 ? 18.827 -0.245 -30.334 1.00 91.69 150 ALA A C 1
ATOM 1158 O O . ALA A 1 150 ? 18.268 0.650 -30.976 1.00 91.69 150 ALA A O 1
ATOM 1159 N N . ALA A 1 151 ? 18.209 -0.909 -29.357 1.00 92.56 151 ALA A N 1
ATOM 1160 C CA . ALA A 1 151 ? 16.826 -0.678 -28.960 1.00 92.56 151 ALA A CA 1
ATOM 1161 C C . ALA A 1 151 ? 16.592 0.750 -28.446 1.00 92.56 151 ALA A C 1
ATOM 1163 O O . ALA A 1 151 ? 15.571 1.367 -28.768 1.00 92.56 151 ALA A O 1
ATOM 1164 N N . LEU A 1 152 ? 17.542 1.320 -27.691 1.00 94.12 152 LEU A N 1
ATOM 1165 C CA . LEU A 1 152 ? 17.464 2.711 -27.232 1.00 94.12 152 LEU A CA 1
ATOM 1166 C C . LEU A 1 152 ? 17.449 3.686 -28.414 1.00 94.12 152 LEU A C 1
ATOM 1168 O O . LEU A 1 152 ? 16.569 4.544 -28.484 1.00 94.12 152 LEU A O 1
ATOM 1172 N N . ARG A 1 153 ? 18.367 3.520 -29.373 1.00 93.38 153 ARG A N 1
ATOM 1173 C CA . ARG A 1 153 ? 18.424 4.357 -30.585 1.00 93.38 153 ARG A CA 1
ATOM 1174 C C . ARG A 1 153 ? 17.139 4.249 -31.406 1.00 93.38 153 ARG A C 1
ATOM 1176 O O . ARG A 1 153 ? 16.598 5.270 -31.828 1.00 93.38 153 ARG A O 1
ATOM 1183 N N . ALA A 1 154 ? 16.626 3.032 -31.595 1.00 91.38 154 ALA A N 1
ATOM 1184 C CA . ALA A 1 154 ? 15.370 2.798 -32.305 1.00 91.38 154 ALA A CA 1
ATOM 1185 C C . ALA A 1 154 ? 14.192 3.504 -31.614 1.00 91.38 154 ALA A C 1
ATOM 1187 O O . ALA A 1 154 ? 13.401 4.183 -32.267 1.00 91.38 154 ALA A O 1
ATOM 1188 N N . THR A 1 155 ? 14.123 3.423 -30.284 1.00 91.75 155 THR A N 1
ATOM 1189 C CA . THR A 1 155 ? 13.074 4.076 -29.488 1.00 91.75 155 THR A CA 1
ATOM 1190 C C . THR A 1 155 ? 13.152 5.596 -29.580 1.00 91.75 155 THR A C 1
ATOM 1192 O O . THR A 1 155 ? 12.136 6.253 -29.787 1.00 91.75 155 THR A O 1
ATOM 1195 N N . GLN A 1 156 ? 14.352 6.175 -29.494 1.00 91.81 156 GLN A N 1
ATOM 1196 C CA . GLN A 1 156 ? 14.539 7.622 -29.634 1.00 91.81 156 GLN A CA 1
ATOM 1197 C C . GLN A 1 156 ? 14.128 8.129 -31.018 1.00 91.81 156 GLN A C 1
ATOM 1199 O O . GLN A 1 156 ? 13.526 9.195 -31.117 1.00 91.81 156 GLN A O 1
ATOM 1204 N N . LYS A 1 157 ? 14.401 7.358 -32.077 1.00 92.06 157 LYS A N 1
ATOM 1205 C CA . LYS A 1 157 ? 13.954 7.688 -33.435 1.00 92.06 157 LYS A CA 1
ATOM 1206 C C . LYS A 1 157 ? 12.426 7.720 -33.532 1.00 92.06 157 LYS A C 1
ATOM 1208 O O . LYS A 1 157 ? 11.882 8.656 -34.107 1.00 92.06 157 LYS A O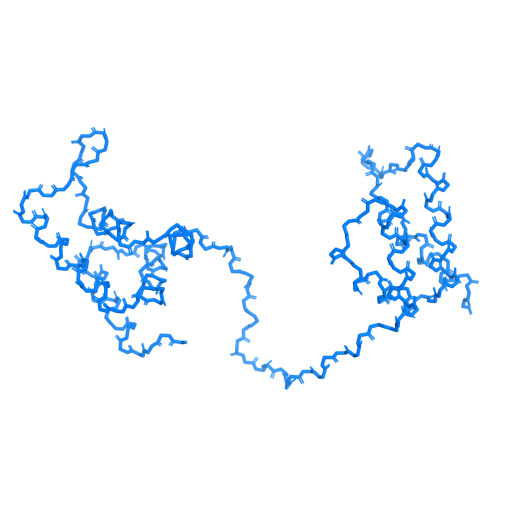 1
ATOM 1213 N N . VAL A 1 158 ? 11.739 6.744 -32.934 1.00 90.06 158 VAL A N 1
ATOM 1214 C CA . VAL A 1 158 ? 10.265 6.710 -32.891 1.00 90.06 158 VAL A CA 1
ATOM 1215 C C . VAL A 1 158 ? 9.710 7.902 -32.109 1.00 90.06 158 VAL A C 1
ATOM 1217 O O . VAL A 1 158 ? 8.772 8.550 -32.561 1.00 90.06 158 VAL A O 1
ATOM 1220 N N . GLU A 1 159 ? 10.316 8.253 -30.975 1.00 89.31 159 GLU A N 1
ATOM 1221 C CA . GLU A 1 159 ? 9.895 9.418 -30.186 1.00 89.31 159 GLU A CA 1
ATOM 1222 C C . GLU A 1 159 ? 10.102 10.745 -30.937 1.00 89.31 159 GLU A C 1
ATOM 1224 O O . GLU A 1 159 ? 9.240 11.621 -30.874 1.00 89.31 159 GLU A O 1
ATOM 1229 N N . GLN A 1 160 ? 11.191 10.886 -31.703 1.00 86.81 160 GLN A N 1
ATOM 1230 C CA . GLN A 1 160 ? 11.423 12.049 -32.575 1.00 86.81 160 GLN A CA 1
ATOM 1231 C C . GLN A 1 160 ? 10.397 12.155 -33.712 1.00 86.81 160 GLN A C 1
ATOM 1233 O O . GLN A 1 160 ? 10.097 13.255 -34.166 1.00 86.81 160 GLN A O 1
ATOM 1238 N N . GLN A 1 161 ? 9.831 11.028 -34.148 1.00 86.06 161 GLN A N 1
ATOM 1239 C CA . GLN A 1 161 ? 8.789 10.959 -35.176 1.00 86.06 161 GLN A CA 1
ATOM 1240 C C . GLN A 1 161 ? 7.371 11.185 -34.618 1.00 86.06 161 GLN A C 1
ATOM 1242 O O . GLN A 1 161 ? 6.393 10.984 -35.331 1.00 86.06 161 GLN A O 1
ATOM 1247 N N . GLY A 1 162 ? 7.249 11.619 -33.358 1.00 84.56 162 GLY A N 1
ATOM 1248 C CA . GLY A 1 162 ? 5.963 11.877 -32.701 1.00 84.56 162 GLY A CA 1
ATOM 1249 C C . GLY A 1 162 ? 5.451 10.720 -31.838 1.00 84.56 162 GLY A C 1
ATOM 1250 O O . GLY A 1 162 ? 4.366 10.821 -31.264 1.00 84.56 162 GLY A O 1
ATOM 1251 N N . GLY A 1 163 ? 6.240 9.654 -31.683 1.00 86.31 163 GLY A N 1
ATOM 1252 C CA . GLY A 1 163 ? 5.866 8.454 -30.943 1.00 86.31 163 GLY A CA 1
ATOM 1253 C C . GLY A 1 163 ? 5.084 7.457 -31.799 1.00 86.31 163 GLY A C 1
ATOM 1254 O O . GLY A 1 163 ? 4.851 7.657 -32.989 1.00 86.31 163 GLY A O 1
ATOM 1255 N N . ARG A 1 164 ? 4.679 6.346 -31.184 1.00 88.06 164 ARG A N 1
ATOM 1256 C CA . ARG A 1 164 ? 3.868 5.305 -31.830 1.00 88.06 164 ARG A CA 1
ATOM 1257 C C . ARG A 1 164 ? 2.566 5.126 -31.064 1.00 88.06 164 ARG A C 1
ATOM 1259 O O . ARG A 1 164 ? 2.580 5.136 -29.834 1.00 88.06 164 ARG A O 1
ATOM 1266 N N . MET A 1 165 ? 1.470 4.946 -31.793 1.00 88.75 165 MET A N 1
ATOM 1267 C CA . MET A 1 165 ? 0.171 4.581 -31.229 1.00 88.75 165 MET A CA 1
ATOM 1268 C C . MET A 1 165 ? -0.005 3.059 -31.262 1.00 88.75 165 MET A C 1
ATOM 1270 O O . MET A 1 165 ? 0.528 2.389 -32.153 1.00 88.75 165 MET A O 1
ATOM 1274 N N . ASP A 1 166 ? -0.715 2.511 -30.285 1.00 87.88 166 ASP A N 1
ATOM 1275 C CA . ASP A 1 166 ? -1.204 1.136 -30.322 1.00 87.88 166 ASP A CA 1
ATOM 1276 C C . ASP A 1 166 ? -2.461 1.010 -31.202 1.00 87.88 166 ASP A C 1
ATOM 1278 O O . ASP A 1 166 ? -2.913 1.972 -31.827 1.00 87.88 166 ASP A O 1
ATOM 1282 N N . ALA A 1 167 ? -3.006 -0.207 -31.286 1.00 82.06 167 ALA A N 1
ATOM 1283 C CA . ALA A 1 167 ? -4.187 -0.512 -32.092 1.00 82.06 167 ALA A CA 1
ATOM 1284 C C . ALA A 1 167 ? -5.457 0.220 -31.617 1.00 82.06 167 ALA A C 1
ATOM 1286 O O . ALA A 1 167 ? -6.394 0.377 -32.395 1.00 82.06 167 ALA A O 1
ATOM 1287 N N . GLU A 1 168 ? -5.477 0.685 -30.367 1.00 83.44 168 GLU A N 1
ATOM 1288 C CA . GLU A 1 168 ? -6.586 1.427 -29.762 1.00 83.44 168 GLU A CA 1
ATOM 1289 C C . GLU A 1 168 ? -6.411 2.948 -29.927 1.00 83.44 168 GLU A C 1
ATOM 1291 O O . GLU A 1 168 ? -7.229 3.730 -29.445 1.00 83.44 168 GLU A O 1
ATOM 1296 N N . GLY A 1 169 ? -5.352 3.390 -30.618 1.00 87.12 169 GLY A N 1
ATOM 1297 C CA . GLY A 1 169 ? -5.040 4.804 -30.818 1.00 87.12 169 GLY A CA 1
ATOM 1298 C C . GLY A 1 169 ? -4.389 5.472 -29.603 1.00 87.12 169 GLY A C 1
ATOM 1299 O O . GLY A 1 169 ? -4.259 6.697 -29.578 1.00 87.12 169 GLY A O 1
ATOM 1300 N N . THR A 1 170 ? -3.955 4.701 -28.603 1.00 90.25 170 THR A N 1
ATOM 1301 C CA . THR A 1 170 ? -3.268 5.210 -27.412 1.00 90.25 170 THR A CA 1
ATOM 1302 C C . THR A 1 170 ? -1.758 5.263 -27.642 1.00 90.25 170 THR A C 1
ATOM 1304 O O . THR A 1 170 ? -1.157 4.366 -28.231 1.00 90.25 170 THR A O 1
ATOM 1307 N N . ARG A 1 171 ? -1.092 6.325 -27.166 1.00 89.75 171 ARG A N 1
ATOM 1308 C CA . ARG A 1 171 ? 0.367 6.459 -27.305 1.00 89.75 171 ARG A CA 1
ATOM 1309 C C . ARG A 1 171 ? 1.093 5.402 -26.475 1.00 89.75 171 ARG A C 1
ATOM 1311 O O . ARG A 1 171 ? 0.974 5.365 -25.248 1.00 89.75 171 ARG A O 1
ATOM 1318 N N . ILE A 1 172 ? 1.931 4.611 -27.137 1.00 91.00 172 ILE A N 1
ATOM 1319 C CA . ILE A 1 172 ? 2.765 3.600 -26.494 1.00 91.00 172 ILE A CA 1
ATOM 1320 C C . ILE A 1 172 ? 3.837 4.297 -25.655 1.00 91.00 172 ILE A C 1
ATOM 1322 O O . ILE A 1 172 ? 4.499 5.241 -26.087 1.00 91.00 172 ILE A O 1
ATOM 1326 N N . LYS A 1 173 ? 4.019 3.815 -24.425 1.00 92.19 173 LYS A N 1
ATOM 1327 C CA . LYS A 1 173 ? 5.013 4.360 -23.497 1.00 92.19 173 LYS A CA 1
ATOM 1328 C C . LYS A 1 173 ? 6.437 4.066 -23.995 1.00 92.19 173 LYS A C 1
ATOM 1330 O O . LYS A 1 173 ? 6.692 2.943 -24.434 1.00 92.19 173 LYS A O 1
ATOM 1335 N N . PRO A 1 174 ? 7.400 4.987 -23.800 1.00 90.81 174 PRO A N 1
ATOM 1336 C CA . PRO A 1 174 ? 8.782 4.801 -24.252 1.00 90.81 174 PRO A CA 1
ATOM 1337 C C . PRO A 1 174 ? 9.449 3.510 -23.753 1.00 90.81 174 PRO A C 1
ATOM 1339 O O . PRO A 1 174 ? 10.197 2.882 -24.492 1.00 90.81 174 PRO A O 1
ATOM 1342 N N . LEU A 1 175 ? 9.147 3.066 -22.524 1.00 91.50 175 LEU A N 1
ATOM 1343 C CA . LEU A 1 175 ? 9.689 1.808 -21.987 1.00 91.50 175 LEU A CA 1
ATOM 1344 C C . LEU A 1 175 ? 9.190 0.571 -22.747 1.00 91.50 175 LEU A C 1
ATOM 1346 O O . LEU A 1 175 ? 9.947 -0.367 -22.963 1.00 91.50 175 LEU A O 1
ATOM 1350 N N . GLU A 1 176 ? 7.916 0.567 -23.135 1.00 91.94 176 GLU A N 1
ATOM 1351 C CA . GLU A 1 176 ? 7.300 -0.561 -23.842 1.00 91.94 176 GLU A CA 1
ATOM 1352 C C . GLU A 1 176 ? 7.762 -0.596 -25.306 1.00 91.94 176 GLU A C 1
ATOM 1354 O O . GLU A 1 176 ? 8.034 -1.668 -25.850 1.00 91.94 176 GLU A O 1
ATOM 1359 N N . LEU A 1 177 ? 7.964 0.580 -25.914 1.00 91.94 177 LEU A N 1
ATOM 1360 C CA . LEU A 1 177 ? 8.636 0.699 -27.211 1.00 91.94 177 LEU A CA 1
ATOM 1361 C C . LEU A 1 177 ? 10.061 0.155 -27.159 1.00 91.94 177 LEU A C 1
ATOM 1363 O O . LEU A 1 177 ? 10.441 -0.631 -28.025 1.00 91.94 177 LEU A O 1
ATOM 1367 N N . TRP A 1 178 ? 10.817 0.514 -26.121 1.00 94.94 178 TRP A N 1
ATOM 1368 C CA . TRP A 1 178 ? 12.176 0.021 -25.934 1.00 94.94 178 TRP A CA 1
ATOM 1369 C C . TRP A 1 178 ? 12.230 -1.491 -25.748 1.00 94.94 178 TRP A C 1
ATOM 1371 O O . TRP A 1 178 ? 13.037 -2.141 -26.400 1.00 94.94 178 TRP A O 1
ATOM 1381 N N . ARG A 1 179 ? 11.334 -2.079 -24.951 1.00 94.50 179 ARG A N 1
ATOM 1382 C CA . ARG A 1 179 ? 11.243 -3.541 -24.782 1.00 94.50 179 ARG A CA 1
ATOM 1383 C C . ARG A 1 179 ? 10.908 -4.268 -26.077 1.00 94.50 179 ARG A C 1
ATOM 1385 O O . ARG A 1 179 ? 11.495 -5.304 -26.366 1.00 94.50 179 ARG A O 1
ATOM 1392 N N . THR A 1 180 ? 10.002 -3.702 -26.870 1.00 92.62 180 THR A N 1
ATOM 1393 C CA . THR A 1 180 ? 9.660 -4.250 -28.188 1.00 92.62 180 THR A CA 1
ATOM 1394 C C . THR A 1 180 ? 10.866 -4.191 -29.125 1.00 92.62 180 THR A C 1
ATOM 1396 O O . THR A 1 180 ? 11.188 -5.171 -29.790 1.00 92.62 180 THR A O 1
ATOM 1399 N N . ALA A 1 181 ? 11.576 -3.059 -29.151 1.00 91.81 181 ALA A N 1
ATOM 1400 C CA . ALA A 1 181 ? 12.793 -2.907 -29.943 1.00 91.81 181 ALA A CA 1
ATOM 1401 C C . ALA A 1 181 ? 13.932 -3.816 -29.449 1.00 91.81 181 ALA A C 1
ATOM 1403 O O . ALA A 1 181 ? 14.719 -4.292 -30.261 1.00 91.81 181 ALA A O 1
ATOM 1404 N N . LEU A 1 182 ? 14.003 -4.083 -28.141 1.00 94.06 182 LEU A N 1
ATOM 1405 C CA . LEU A 1 182 ? 14.982 -4.976 -27.525 1.00 94.06 182 LEU A CA 1
ATOM 1406 C C . LEU A 1 182 ? 14.776 -6.425 -27.953 1.00 94.06 182 LEU A C 1
ATOM 1408 O O . LEU A 1 182 ? 15.744 -7.086 -28.307 1.00 94.06 182 LEU A O 1
ATOM 1412 N N . ASP A 1 183 ? 13.531 -6.903 -27.959 1.00 91.62 183 ASP A N 1
ATOM 1413 C CA . ASP A 1 183 ? 13.201 -8.247 -28.440 1.00 91.62 183 ASP A CA 1
ATOM 1414 C C . ASP A 1 183 ? 13.626 -8.423 -29.906 1.00 91.62 183 ASP A C 1
ATOM 1416 O O . ASP A 1 183 ? 14.330 -9.375 -30.237 1.00 91.62 183 ASP A O 1
ATOM 1420 N N . VAL A 1 184 ? 13.309 -7.446 -30.762 1.00 91.38 184 VAL A 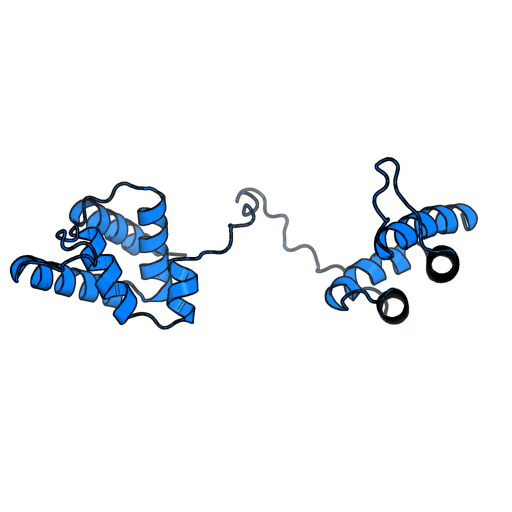N 1
ATOM 1421 C CA . VAL A 1 184 ? 13.726 -7.451 -32.174 1.00 91.38 184 VAL A CA 1
ATOM 1422 C C . VAL A 1 184 ? 15.250 -7.423 -32.317 1.00 91.38 184 VAL A C 1
ATOM 1424 O O . VAL A 1 184 ? 15.798 -8.193 -33.100 1.00 91.38 184 VAL A O 1
ATOM 1427 N N . ALA A 1 185 ? 15.942 -6.568 -31.559 1.00 87.75 185 ALA A N 1
ATOM 1428 C CA . ALA A 1 185 ? 17.397 -6.453 -31.620 1.00 87.75 185 ALA A CA 1
ATOM 1429 C C . ALA A 1 185 ? 18.099 -7.726 -31.120 1.00 87.75 185 ALA A C 1
ATOM 1431 O O . ALA A 1 185 ? 19.026 -8.197 -31.765 1.00 87.75 185 ALA A O 1
ATOM 1432 N N . SER A 1 186 ? 17.612 -8.331 -30.032 1.00 86.56 186 SER A N 1
ATOM 1433 C CA . SER A 1 186 ? 18.169 -9.576 -29.485 1.00 86.56 186 SER A CA 1
ATOM 1434 C C . SER A 1 186 ? 18.038 -10.767 -30.438 1.00 86.56 186 SER A C 1
ATOM 1436 O O . SER A 1 186 ? 18.894 -11.642 -30.442 1.00 86.56 186 SER A O 1
ATOM 1438 N N . LYS A 1 187 ? 16.998 -10.784 -31.282 1.00 86.94 187 LYS A N 1
ATOM 1439 C CA . LYS A 1 187 ? 16.793 -11.810 -32.317 1.00 86.94 187 LYS A CA 1
ATOM 1440 C C . LYS A 1 187 ? 17.657 -11.598 -33.558 1.00 86.94 187 LYS A C 1
ATOM 1442 O O . LYS A 1 187 ? 17.832 -12.533 -34.323 1.00 86.94 187 LYS A O 1
ATOM 1447 N N . ALA A 1 188 ? 18.150 -10.381 -33.781 1.00 77.19 188 ALA A N 1
ATOM 1448 C CA . ALA A 1 188 ? 19.040 -10.064 -34.895 1.00 77.19 188 ALA A CA 1
ATOM 1449 C C . ALA A 1 188 ? 20.519 -10.359 -34.580 1.00 77.19 188 ALA A C 1
ATOM 1451 O O . ALA A 1 188 ? 21.324 -10.429 -35.503 1.00 77.19 188 ALA A O 1
ATOM 1452 N N . GLU A 1 189 ? 20.870 -10.509 -33.297 1.00 62.22 189 GLU A N 1
ATOM 1453 C CA . GLU A 1 189 ? 22.227 -10.836 -32.826 1.00 62.22 189 GLU A CA 1
ATOM 1454 C C . GLU A 1 189 ? 22.415 -12.324 -32.451 1.00 62.22 189 GLU A C 1
ATOM 1456 O O . GLU A 1 189 ? 23.508 -12.699 -32.028 1.00 62.22 189 GLU A O 1
ATOM 1461 N N . ALA A 1 190 ? 21.375 -13.158 -32.602 1.00 57.28 190 ALA A N 1
ATOM 1462 C CA . ALA A 1 190 ? 21.384 -14.607 -32.350 1.00 57.28 190 ALA A CA 1
ATOM 1463 C C . ALA A 1 190 ? 21.513 -15.407 -33.654 1.00 57.28 190 ALA A C 1
ATOM 1465 O O . ALA A 1 190 ? 22.225 -16.436 -33.634 1.00 57.28 190 ALA A O 1
#